Protein AF-A0A914U4H1-F1 (afdb_monomer)

pLDDT: mean 73.69, std 19.44, range [40.31, 96.44]

Radius of gyration: 46.78 Å; Cα contacts (8 Å, |Δi|>4): 38; chains: 1; bounding box: 87×44×135 Å

Mean predicted aligned error: 20.27 Å

Solvent-accessible surface area (backbone atoms only — not comparable to full-atom values): 11837 Å² total; per-residue (Å²): 109,70,63,59,52,50,50,48,54,52,48,51,52,51,50,49,58,60,69,68,47,86,78,81,48,78,64,51,58,55,49,46,53,52,47,51,51,52,46,54,54,50,51,53,52,47,52,53,53,50,51,53,49,53,50,51,51,53,52,51,52,52,51,52,55,50,52,52,51,50,51,54,50,51,52,51,50,50,53,51,51,54,51,51,52,52,52,51,52,51,50,53,52,52,51,52,53,51,50,51,54,54,60,75,62,42,92,80,60,88,67,57,68,67,59,53,52,53,49,51,50,52,50,44,71,58,62,61,86,77,81,75,99,71,83,94,81,83,84,59,94,61,83,50,75,66,53,53,57,68,34,66,67,53,59,43,60,75,69,44,82,77,78,71,80,65,75,62,95,80,72,73,83,66,96,83,65,83,76,63,75,75,52,60,57,52,51,66,56,52,76,74,72,66,133

Secondary structure (DSSP, 8-state):
-HHHHHHHHHHHHHHHHHHH-SS--HHHHHHHHHHHHHHHHHHHHHHHHHHHHHHHHHHHHHHHHHHHHHHHHHHHHHHHHHHHHHHHHHHHHHHHHHHHHHHHT-TTS---HHHHHHHHHHHHHHH------S-SSS--SS--HHHHHHSHHHHHHTTS--------TT-PPPTTSPPPHHHHHHHHHHTTS--

Sequence (195 aa):
MQEVVRDLDAITKEMIAVAVRTDKTENDSKMLNTLARLFAKKEVEFKKLYEQYRHRLRTKIYITELEETLKNRNQHLEVYSNAFQSMYNKLAELNRRVETVTEYSKPDAPLASEDIVKSSYLYSKAHSVAAPEIKAKNYRPYPTTEELQKCWLKQNTNRIPIKSQIPDPDYIPSKNQPLPENIELLEKYRMKFAP

Nearest PDB structures (foldseek):
  6ixg-assembly2_B  TM=4.134E-01  e=8.187E+00  Homo sapiens

Foldseek 3Di:
DVVLVVVLVVLVVVLVVLVPDPDDDPVSVVVNVVSVVVNVVSVVVVVVVVVVVVVVVVVVVVVVVVVVVVVVVVVVVVVVVVVVVVVVVVVVVVVVVVVVVVVVVPPPDDDDVVVVVVVVVVVCVQDVPDDDDDDPDRNDNDDDPVVVCVDPVVVVCVVDVPPPPPPDPPDDDDPPDDDPPVVVVVVVVVVVDDD

Structure (mmCIF, N/CA/C/O backbone):
data_AF-A0A914U4H1-F1
#
_entry.id   AF-A0A914U4H1-F1
#
loop_
_atom_site.group_PDB
_atom_site.id
_atom_site.type_symbol
_atom_site.label_atom_id
_atom_site.label_alt_id
_atom_site.label_comp_id
_atom_site.label_asym_id
_atom_site.label_entity_id
_atom_site.label_seq_id
_atom_site.pdbx_PDB_ins_code
_atom_site.Cartn_x
_atom_site.Cartn_y
_atom_site.Cartn_z
_atom_site.occupancy
_atom_site.B_iso_or_equiv
_atom_site.auth_seq_id
_atom_site.auth_comp_id
_atom_site.auth_asym_id
_atom_site.auth_atom_id
_atom_site.pdbx_PDB_model_num
ATOM 1 N N . MET A 1 1 ? -12.342 -5.241 23.217 1.00 80.75 1 MET A N 1
ATOM 2 C CA . MET A 1 1 ? -13.556 -4.444 22.909 1.00 80.75 1 MET A CA 1
ATOM 3 C C . MET A 1 1 ? -14.826 -5.259 23.125 1.00 80.75 1 MET A C 1
ATOM 5 O O . MET A 1 1 ? -15.671 -4.791 23.868 1.00 80.75 1 MET A O 1
ATOM 9 N N . GLN A 1 2 ? -14.948 -6.470 22.560 1.00 85.62 2 GLN A N 1
ATOM 10 C CA . GLN A 1 2 ? -16.112 -7.342 22.804 1.00 85.62 2 GLN A CA 1
ATOM 11 C C . GLN A 1 2 ? -16.341 -7.657 24.290 1.00 85.62 2 GLN A C 1
ATOM 13 O O . GLN A 1 2 ? -17.479 -7.624 24.735 1.00 85.62 2 GLN A O 1
ATOM 18 N N . GLU A 1 3 ? -15.279 -7.898 25.061 1.00 87.81 3 GLU A N 1
ATOM 19 C CA . GLU A 1 3 ? -15.380 -8.144 26.508 1.00 87.81 3 GLU A CA 1
ATOM 20 C C . GLU A 1 3 ? -15.967 -6.946 27.261 1.00 87.81 3 GLU A C 1
ATOM 22 O O . GLU A 1 3 ? -16.965 -7.098 27.945 1.00 87.81 3 GLU A O 1
ATOM 27 N N . VAL A 1 4 ? -15.450 -5.731 27.042 1.00 90.19 4 VAL A N 1
ATOM 28 C CA . VAL A 1 4 ? -15.969 -4.514 27.700 1.00 90.19 4 VAL A CA 1
ATOM 29 C C . VAL A 1 4 ? -17.434 -4.242 27.341 1.00 90.19 4 VAL A C 1
ATOM 31 O O . VAL A 1 4 ? -18.199 -3.790 28.184 1.00 90.19 4 VAL A O 1
ATOM 34 N N . VAL A 1 5 ? -17.851 -4.539 26.106 1.00 91.69 5 VAL A N 1
ATOM 35 C CA . VAL A 1 5 ? -19.260 -4.415 25.695 1.00 91.69 5 VAL A CA 1
ATOM 36 C C . VAL A 1 5 ? -20.138 -5.452 26.398 1.00 91.69 5 VAL A C 1
ATOM 38 O O . VAL A 1 5 ? -21.232 -5.111 26.837 1.00 91.69 5 VAL A O 1
ATOM 41 N N . ARG A 1 6 ? -19.663 -6.696 26.546 1.00 93.19 6 ARG A N 1
ATOM 42 C CA . ARG A 1 6 ? -20.369 -7.737 27.312 1.00 93.19 6 ARG A CA 1
ATOM 43 C C . ARG A 1 6 ? -20.453 -7.386 28.796 1.00 93.19 6 ARG A C 1
ATOM 45 O O . ARG A 1 6 ? -21.508 -7.577 29.384 1.00 93.19 6 ARG A O 1
ATOM 52 N N . ASP A 1 7 ? -19.386 -6.834 29.371 1.00 92.69 7 ASP A N 1
ATOM 53 C CA . ASP A 1 7 ? -19.363 -6.362 30.759 1.00 92.69 7 ASP A CA 1
ATOM 54 C C . ASP A 1 7 ? -20.383 -5.236 30.969 1.00 92.69 7 ASP A C 1
ATOM 56 O O . ASP A 1 7 ? -21.140 -5.260 31.935 1.00 92.69 7 ASP A O 1
ATOM 60 N N . LEU A 1 8 ? -20.434 -4.259 30.055 1.00 93.12 8 LEU A N 1
ATOM 61 C CA . LEU A 1 8 ? -21.410 -3.168 30.111 1.00 93.12 8 LEU A CA 1
ATOM 62 C C . LEU A 1 8 ? -22.849 -3.688 29.998 1.00 93.12 8 LEU A C 1
ATOM 64 O O . LEU A 1 8 ? -23.699 -3.243 30.761 1.00 93.12 8 LEU A O 1
ATOM 68 N N . ASP A 1 9 ? -23.110 -4.640 29.100 1.00 94.31 9 ASP A N 1
ATOM 69 C CA . ASP A 1 9 ? -24.425 -5.278 28.933 1.00 94.31 9 ASP A CA 1
ATOM 70 C C . ASP A 1 9 ? -24.831 -6.127 30.154 1.00 94.31 9 ASP A C 1
ATOM 72 O O . ASP A 1 9 ? -25.989 -6.137 30.565 1.00 94.31 9 ASP A O 1
ATOM 76 N N . ALA A 1 10 ? -23.880 -6.816 30.788 1.00 94.50 10 ALA A N 1
ATOM 77 C CA . ALA A 1 10 ? -24.132 -7.542 32.029 1.00 94.50 10 ALA A CA 1
ATOM 78 C C . ALA A 1 10 ? -24.470 -6.580 33.182 1.00 94.50 10 ALA A C 1
ATOM 80 O O . ALA A 1 10 ? -25.464 -6.783 33.878 1.00 94.50 10 ALA A O 1
ATOM 81 N N . ILE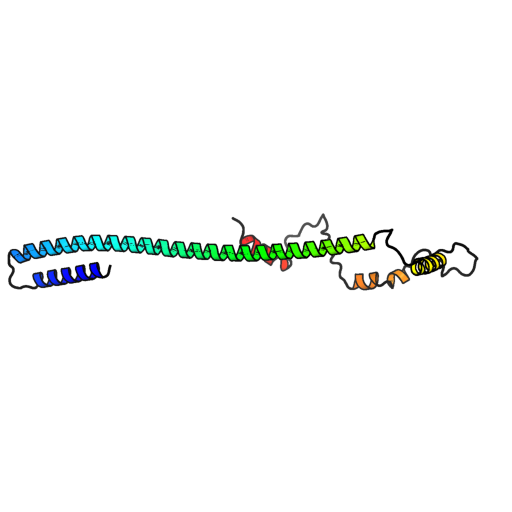 A 1 11 ? -23.701 -5.495 33.337 1.00 93.75 11 ILE A N 1
ATOM 82 C CA . ILE A 1 11 ? -23.933 -4.480 34.375 1.00 93.75 11 ILE A CA 1
ATOM 83 C C . ILE A 1 11 ? -25.292 -3.799 34.179 1.00 93.75 11 ILE A C 1
ATOM 85 O O . ILE A 1 11 ? -26.026 -3.622 35.149 1.00 93.75 11 ILE A O 1
ATOM 89 N N . THR A 1 12 ? -25.673 -3.438 32.950 1.00 93.31 12 THR A N 1
ATOM 90 C CA . THR A 1 12 ? -26.984 -2.816 32.692 1.00 93.31 12 THR A CA 1
ATOM 91 C C . THR A 1 12 ? -28.133 -3.772 32.982 1.00 93.31 12 THR A C 1
ATOM 93 O O . THR A 1 12 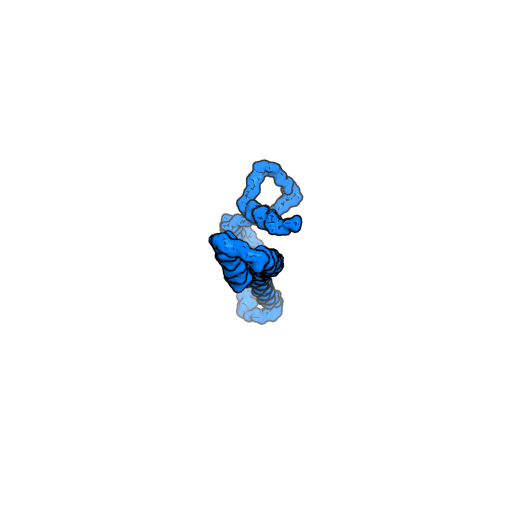? -29.119 -3.359 33.593 1.00 93.31 12 THR A O 1
ATOM 96 N N . LYS A 1 13 ? -28.006 -5.053 32.618 1.00 94.75 13 LYS A N 1
ATOM 97 C CA . LYS A 1 13 ? -28.992 -6.085 32.966 1.00 94.75 13 LYS A CA 1
ATOM 98 C C . LYS A 1 13 ? -29.143 -6.242 34.477 1.00 94.75 13 LYS A C 1
ATOM 100 O O . LYS A 1 13 ? -30.272 -6.305 34.957 1.00 94.75 13 LYS A O 1
ATOM 105 N N . GLU A 1 14 ? -28.046 -6.240 35.231 1.00 91.94 14 GLU A N 1
ATOM 106 C CA . GLU A 1 14 ? -28.094 -6.283 36.698 1.00 91.94 14 GLU A CA 1
ATOM 107 C C . GLU A 1 14 ? -28.704 -5.012 37.301 1.00 91.94 14 GLU A C 1
ATOM 109 O O . GLU A 1 14 ? -29.535 -5.106 38.203 1.00 91.94 14 GLU A O 1
ATOM 114 N N . MET A 1 15 ? -28.378 -3.826 36.775 1.00 91.12 15 MET A N 1
ATOM 115 C CA . MET A 1 15 ? -28.993 -2.565 37.212 1.00 91.12 15 MET A CA 1
ATOM 116 C C . MET A 1 15 ? -30.510 -2.567 36.994 1.00 91.12 15 MET A C 1
ATOM 118 O O . MET A 1 15 ? -31.257 -2.164 37.885 1.00 91.12 15 MET A O 1
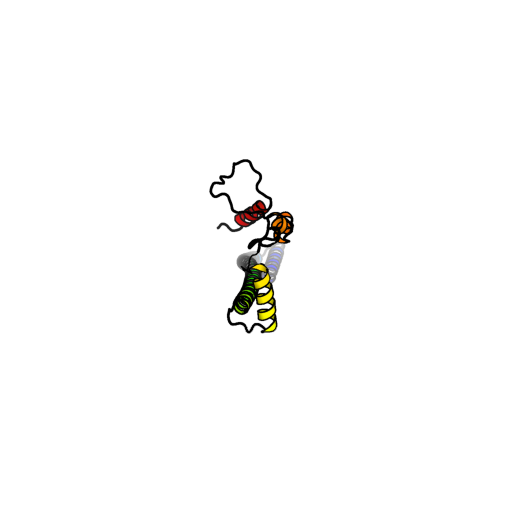ATOM 122 N N . ILE A 1 16 ? -30.973 -3.053 35.838 1.00 91.62 16 ILE A N 1
ATOM 123 C CA . ILE A 1 16 ? -32.403 -3.196 35.533 1.00 91.62 16 ILE A CA 1
ATOM 124 C C . ILE A 1 16 ? -33.043 -4.228 36.466 1.00 91.62 16 ILE A C 1
ATOM 126 O O . ILE A 1 16 ? -34.106 -3.968 37.025 1.00 91.62 16 ILE A O 1
ATOM 130 N N . ALA A 1 17 ? -32.391 -5.372 36.688 1.00 90.44 17 ALA A N 1
ATOM 131 C CA . ALA A 1 17 ? -32.897 -6.414 37.575 1.00 90.44 17 ALA A CA 1
ATOM 132 C C . ALA A 1 17 ? -33.058 -5.923 39.022 1.00 90.44 17 ALA A C 1
ATOM 134 O O . ALA A 1 17 ? -34.031 -6.287 39.675 1.00 90.44 17 ALA A O 1
ATOM 135 N N . VAL A 1 18 ? -32.145 -5.083 39.519 1.00 87.94 18 VAL A N 1
ATOM 136 C CA . VAL A 1 18 ? -32.257 -4.456 40.847 1.00 87.94 18 VAL A CA 1
ATOM 137 C C . VAL A 1 18 ? -33.357 -3.388 40.865 1.00 87.94 18 VAL A C 1
ATOM 139 O O . VAL A 1 18 ? -34.109 -3.312 41.831 1.00 87.94 18 VAL A O 1
ATOM 142 N N . ALA A 1 19 ? -33.508 -2.601 39.796 1.00 85.25 19 ALA A N 1
ATOM 143 C CA . ALA A 1 19 ? -34.523 -1.548 39.709 1.00 85.25 19 ALA A CA 1
ATOM 144 C C . ALA A 1 19 ? -35.969 -2.074 39.593 1.00 85.25 19 ALA A C 1
ATOM 146 O O . ALA A 1 19 ? -36.898 -1.403 40.040 1.00 85.25 19 ALA A O 1
ATOM 147 N N . VAL A 1 20 ? -36.162 -3.254 38.991 1.00 89.06 20 VAL A N 1
ATOM 148 C CA . VAL A 1 20 ? -37.480 -3.887 38.781 1.00 89.06 20 VAL A CA 1
ATOM 149 C C . VAL A 1 20 ? -37.974 -4.651 40.019 1.00 89.06 20 VAL A C 1
ATOM 151 O O . VAL A 1 20 ? -39.165 -4.949 40.117 1.00 89.06 20 VAL A O 1
ATOM 154 N N . ARG A 1 21 ? -37.104 -4.951 40.994 1.00 84.50 21 ARG A N 1
ATOM 155 C CA . ARG A 1 21 ? -37.514 -5.620 42.240 1.00 84.50 21 ARG A CA 1
ATOM 156 C C . ARG A 1 21 ? -38.521 -4.763 43.012 1.00 84.50 21 ARG A C 1
ATOM 158 O O . ARG A 1 21 ? -38.303 -3.577 43.252 1.00 84.50 21 ARG A O 1
ATOM 165 N N . THR A 1 22 ? -39.627 -5.388 43.408 1.00 68.62 22 THR A N 1
ATOM 166 C CA . THR A 1 22 ? -40.732 -4.754 44.143 1.00 68.62 22 THR A CA 1
ATOM 167 C C . THR A 1 22 ? -40.381 -4.468 45.603 1.00 68.62 22 THR A C 1
ATOM 169 O O . THR A 1 22 ? -40.836 -3.465 46.151 1.00 68.62 22 THR A O 1
ATOM 172 N N . ASP A 1 23 ? -39.517 -5.291 46.201 1.00 71.94 23 ASP A N 1
ATOM 173 C CA . ASP A 1 23 ? -39.047 -5.129 47.576 1.00 71.94 23 ASP A CA 1
ATOM 174 C C . ASP A 1 23 ? -37.770 -4.290 47.590 1.00 71.94 23 ASP A C 1
ATOM 176 O O . ASP A 1 23 ? -36.676 -4.786 47.331 1.00 71.94 23 ASP A O 1
ATOM 180 N N . LYS A 1 24 ? -37.909 -2.991 47.865 1.00 76.31 24 LYS A N 1
ATOM 181 C CA . LYS A 1 24 ? -36.768 -2.074 47.951 1.00 76.31 24 LYS A CA 1
ATOM 182 C C . LYS A 1 24 ? -36.087 -2.221 49.304 1.00 76.31 24 LYS A C 1
ATOM 184 O O . LYS A 1 24 ? -36.583 -1.708 50.306 1.00 76.31 24 LYS A O 1
ATOM 189 N N . THR A 1 25 ? -34.931 -2.869 49.331 1.00 81.94 25 THR A N 1
ATOM 190 C CA . THR A 1 25 ? -34.081 -2.908 50.524 1.00 81.94 25 THR A CA 1
ATOM 191 C C . THR A 1 25 ? -33.044 -1.783 50.495 1.00 81.94 25 THR A C 1
ATOM 193 O O . THR A 1 25 ? -32.640 -1.300 49.436 1.00 81.94 25 THR A O 1
ATOM 196 N N . GLU A 1 26 ? -32.549 -1.360 51.662 1.00 77.75 26 GLU A N 1
ATOM 197 C CA . GLU A 1 26 ? -31.442 -0.390 51.745 1.00 77.75 26 GLU A CA 1
ATOM 198 C C . GLU A 1 26 ? -30.171 -0.905 51.028 1.00 77.75 26 GLU A C 1
ATOM 200 O O . GLU A 1 26 ? -29.378 -0.126 50.489 1.00 77.75 26 GLU A O 1
ATOM 205 N N . ASN A 1 27 ? -30.009 -2.231 50.956 1.00 82.38 27 ASN A N 1
ATOM 206 C CA . ASN A 1 27 ? -28.929 -2.892 50.226 1.00 82.38 27 ASN A CA 1
ATOM 207 C C . ASN A 1 27 ? -29.046 -2.722 48.706 1.00 82.38 27 ASN A C 1
ATOM 209 O O . ASN A 1 27 ? -28.015 -2.575 48.051 1.00 82.38 27 ASN A O 1
ATOM 213 N N . ASP A 1 28 ? -30.256 -2.655 48.143 1.00 83.19 28 ASP A N 1
ATOM 214 C CA . ASP A 1 28 ? -30.453 -2.445 46.702 1.00 83.19 28 ASP A CA 1
ATOM 215 C C . ASP A 1 28 ? -29.987 -1.051 46.267 1.00 83.19 28 ASP A C 1
ATOM 217 O O . ASP A 1 28 ? -29.379 -0.902 45.211 1.00 83.19 28 ASP A O 1
ATOM 221 N N . SER A 1 29 ? -30.171 -0.031 47.113 1.00 83.56 29 SER A N 1
ATOM 222 C CA . SER A 1 29 ? -29.645 1.321 46.862 1.00 83.56 29 SER A CA 1
ATOM 223 C C . SER A 1 29 ? -28.110 1.352 46.851 1.00 83.56 29 SER A C 1
ATOM 225 O O . SER A 1 29 ? -27.488 1.989 45.994 1.00 83.56 29 SER A O 1
ATOM 227 N N . LYS A 1 30 ? -27.465 0.621 47.770 1.00 87.50 30 LYS A N 1
ATOM 228 C CA . LYS A 1 30 ? -25.998 0.486 47.805 1.00 87.50 30 LYS A CA 1
ATOM 229 C C . LYS A 1 30 ? -25.485 -0.299 46.593 1.00 87.50 30 LYS A C 1
ATOM 231 O O . LYS A 1 30 ? -24.506 0.127 45.984 1.00 87.50 30 LYS A O 1
ATOM 236 N N . MET A 1 31 ? -26.180 -1.371 46.208 1.00 88.62 31 MET A N 1
ATOM 237 C CA . MET A 1 31 ? -25.873 -2.191 45.031 1.00 88.62 31 MET A CA 1
ATOM 238 C C . MET A 1 31 ? -26.040 -1.410 43.718 1.00 88.62 31 MET A C 1
ATOM 240 O O . MET A 1 31 ? -25.203 -1.490 42.825 1.00 88.62 31 MET A O 1
ATOM 244 N N . LEU A 1 32 ? -27.083 -0.588 43.598 1.00 89.00 32 LEU A N 1
ATOM 245 C CA . LEU A 1 32 ? -27.285 0.257 42.421 1.00 89.00 32 LEU A CA 1
ATOM 246 C C . LEU A 1 32 ? -26.165 1.300 42.289 1.00 89.00 32 LEU A C 1
ATOM 248 O O . LEU A 1 32 ? -25.661 1.539 41.194 1.00 89.00 32 LEU A O 1
ATOM 252 N N . ASN A 1 33 ? -25.726 1.883 43.409 1.00 90.56 33 ASN A N 1
ATOM 253 C CA . ASN A 1 33 ? -24.611 2.830 43.432 1.00 90.56 33 ASN A CA 1
ATOM 254 C C . ASN A 1 33 ? -23.265 2.175 43.080 1.00 90.56 33 ASN A C 1
ATOM 256 O O . ASN A 1 33 ? -22.442 2.793 42.398 1.00 90.56 33 ASN A O 1
ATOM 260 N N . THR A 1 34 ? -23.012 0.937 43.517 1.00 93.38 34 THR A N 1
ATOM 261 C CA . THR A 1 34 ? -21.800 0.201 43.121 1.00 93.38 34 THR A CA 1
ATOM 262 C C . THR A 1 34 ? -21.836 -0.179 41.644 1.00 93.38 34 THR A C 1
ATOM 264 O O . THR A 1 34 ? -20.845 0.053 40.950 1.00 93.38 34 THR A O 1
ATOM 267 N N . LEU A 1 35 ? -22.972 -0.666 41.135 1.00 92.62 35 LEU A N 1
ATOM 268 C CA . LEU A 1 35 ? -23.157 -0.967 39.712 1.00 92.62 35 LEU A CA 1
ATOM 269 C C . LEU A 1 35 ? -23.007 0.285 38.837 1.00 92.62 35 LEU A C 1
ATOM 271 O O . LEU A 1 35 ? -22.288 0.244 37.842 1.00 92.62 35 LEU A O 1
ATOM 275 N N . ALA A 1 36 ? -23.573 1.423 39.245 1.00 92.69 36 ALA A N 1
ATOM 276 C CA . ALA A 1 36 ? -23.416 2.694 38.535 1.00 92.69 36 ALA A CA 1
ATOM 277 C C . ALA A 1 36 ? -21.946 3.153 38.475 1.00 92.69 36 ALA A C 1
ATOM 279 O O . ALA A 1 36 ? -21.474 3.617 37.435 1.00 92.69 36 ALA A O 1
ATOM 280 N N . ARG A 1 37 ? -21.180 2.975 39.562 1.00 95.25 37 ARG A N 1
ATOM 281 C CA . ARG A 1 37 ? -19.732 3.256 39.573 1.00 95.25 37 ARG A CA 1
ATOM 282 C C . ARG A 1 37 ? -18.950 2.312 38.660 1.00 95.25 37 ARG A C 1
ATOM 284 O O . ARG A 1 37 ? -18.038 2.761 37.965 1.00 95.25 37 ARG A O 1
ATOM 291 N N . LEU A 1 38 ? -19.286 1.021 38.655 1.00 94.50 38 LEU A N 1
ATOM 292 C CA . LEU A 1 38 ? -18.659 0.036 37.769 1.00 94.50 38 LEU A CA 1
ATOM 293 C C . LEU A 1 38 ? -18.957 0.339 36.299 1.00 94.50 38 LEU A C 1
ATOM 295 O O . LEU A 1 38 ? -18.037 0.311 35.480 1.00 94.50 38 LEU A O 1
ATOM 299 N N . PHE A 1 39 ? -20.200 0.709 35.988 1.00 94.81 39 PHE A N 1
ATOM 300 C CA . PHE A 1 39 ? -20.616 1.134 34.657 1.00 94.81 39 PHE A CA 1
ATOM 301 C C . PHE A 1 39 ? -19.801 2.340 34.181 1.00 94.81 39 PHE A C 1
ATOM 303 O O . PHE A 1 39 ? -19.163 2.271 33.133 1.00 94.81 39 PHE A O 1
ATOM 310 N N . ALA A 1 40 ? -19.721 3.402 34.989 1.00 94.25 40 ALA A N 1
ATOM 311 C CA . ALA A 1 40 ? -18.948 4.598 34.650 1.00 94.25 40 ALA A CA 1
ATOM 312 C C . ALA A 1 40 ? -17.459 4.282 34.413 1.00 94.25 40 ALA A C 1
ATOM 314 O O . ALA A 1 40 ? -16.845 4.784 33.471 1.00 94.25 40 ALA A O 1
ATOM 315 N N . LYS A 1 41 ? -16.869 3.399 35.229 1.00 95.38 41 LYS A N 1
ATOM 316 C CA . LYS A 1 41 ? -15.476 2.962 35.052 1.00 95.38 41 LYS A CA 1
ATOM 317 C C . LYS A 1 41 ? -15.277 2.217 33.727 1.00 95.38 41 LYS A C 1
ATOM 319 O O . LYS A 1 41 ? -14.309 2.487 33.015 1.00 95.38 41 LYS A O 1
ATOM 324 N N . LYS A 1 42 ? -16.189 1.302 33.388 1.00 93.44 42 LYS A N 1
ATOM 325 C CA . LYS A 1 42 ? -16.146 0.523 32.142 1.00 93.44 42 LYS A CA 1
ATOM 326 C C . LYS A 1 42 ? -16.430 1.378 30.908 1.00 93.44 42 LYS A C 1
ATOM 328 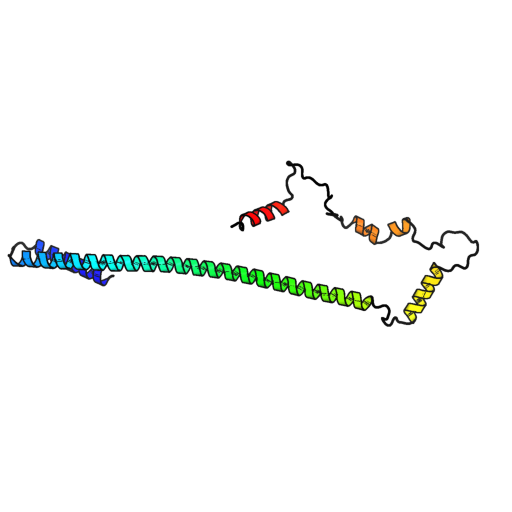O O . LYS A 1 42 ? -15.825 1.151 29.865 1.00 93.44 42 LYS A O 1
ATOM 333 N N . GLU A 1 43 ? -17.266 2.404 31.029 1.00 94.25 43 GLU A N 1
ATOM 334 C CA . GLU A 1 43 ? -17.513 3.374 29.960 1.00 94.25 43 GLU A CA 1
ATOM 335 C C . GLU A 1 43 ? -16.241 4.169 29.618 1.00 94.25 43 GLU A C 1
ATOM 337 O O . GLU A 1 43 ? -15.896 4.329 28.445 1.00 94.25 43 GLU A O 1
ATOM 342 N N . VAL A 1 44 ? -15.497 4.624 30.632 1.00 95.50 44 VAL A N 1
ATOM 343 C CA . VAL A 1 44 ? -14.209 5.311 30.436 1.00 95.50 44 VAL A CA 1
ATOM 344 C C . VAL A 1 44 ? -13.182 4.381 29.782 1.00 95.50 44 VAL A C 1
ATOM 346 O O . VAL A 1 44 ? -12.483 4.783 28.850 1.00 95.50 44 VAL A O 1
ATOM 349 N N . GLU A 1 45 ? -13.113 3.124 30.225 1.00 94.38 45 GLU A N 1
ATOM 350 C CA . GLU A 1 45 ? -12.245 2.106 29.623 1.00 94.38 45 GLU A CA 1
ATOM 351 C C . GLU A 1 45 ? -12.603 1.853 28.148 1.00 94.38 45 GLU A C 1
ATOM 353 O O . GLU A 1 45 ? -11.721 1.823 27.284 1.00 94.38 45 GLU A O 1
ATOM 358 N N . PHE A 1 46 ? -13.898 1.752 27.838 1.00 95.06 46 PHE A N 1
ATOM 359 C CA . PHE A 1 46 ? -14.391 1.592 26.474 1.00 95.06 46 PHE A CA 1
ATOM 360 C C . PHE A 1 46 ? -14.011 2.779 25.583 1.00 95.06 46 PHE A C 1
ATOM 362 O O . PHE A 1 46 ? -13.484 2.570 24.488 1.00 95.06 46 PHE A O 1
ATOM 369 N N . LYS A 1 47 ? -14.214 4.017 26.055 1.00 94.62 47 LYS A N 1
ATOM 370 C CA . LYS A 1 47 ? -13.831 5.237 25.321 1.00 94.62 47 LYS A CA 1
ATOM 371 C C . LYS A 1 47 ? -12.339 5.245 24.996 1.00 94.62 47 LYS A C 1
ATOM 373 O O . LYS A 1 47 ? -11.970 5.450 23.842 1.00 94.62 47 LYS A O 1
ATOM 378 N N . LYS A 1 48 ? -11.488 4.916 25.972 1.00 94.75 48 LYS A N 1
ATOM 379 C CA . LYS A 1 48 ? -10.035 4.831 25.773 1.00 94.75 48 LYS A CA 1
ATOM 380 C C . LYS A 1 48 ? -9.657 3.785 24.718 1.00 94.75 48 LYS A C 1
ATOM 382 O O . LYS A 1 48 ? -8.838 4.058 23.841 1.00 94.75 48 LYS A O 1
ATOM 387 N N . LEU A 1 49 ? -10.258 2.595 24.769 1.00 94.56 49 LEU A N 1
ATOM 388 C CA . LEU A 1 49 ? -10.023 1.546 23.768 1.00 94.56 49 LEU A CA 1
ATOM 389 C C . LEU A 1 49 ? -10.509 1.957 22.374 1.00 94.56 49 LEU A C 1
ATOM 391 O O . LEU A 1 49 ? -9.852 1.657 21.376 1.00 94.56 49 LEU A O 1
ATOM 395 N N . TYR A 1 50 ? -11.641 2.655 22.296 1.00 93.81 50 TYR A N 1
ATOM 396 C CA . TYR A 1 50 ? -12.186 3.162 21.043 1.00 93.81 50 TYR A CA 1
ATOM 397 C C . TYR A 1 50 ? -11.271 4.215 20.404 1.00 93.81 50 TYR A C 1
ATOM 399 O O . TYR A 1 50 ? -10.986 4.145 19.208 1.00 93.81 50 TYR A O 1
ATOM 407 N N . GLU A 1 51 ? -10.736 5.148 21.192 1.00 94.50 51 GLU A N 1
ATOM 408 C CA . GLU A 1 51 ? -9.769 6.143 20.714 1.00 94.50 51 GLU A CA 1
ATOM 409 C C . GLU A 1 51 ? -8.477 5.496 20.206 1.00 94.50 51 GLU A C 1
ATOM 411 O O . GLU A 1 51 ? -7.999 5.836 19.121 1.00 94.50 51 GLU A O 1
ATOM 416 N N . GLN A 1 52 ? -7.949 4.509 20.935 1.00 94.69 52 GLN A N 1
ATOM 417 C CA . GLN A 1 52 ? -6.778 3.745 20.500 1.00 94.69 52 GLN A CA 1
ATOM 418 C C . GLN A 1 52 ? -7.035 3.002 19.187 1.00 94.69 52 GLN A C 1
ATOM 420 O O . GLN A 1 52 ? -6.191 3.013 18.289 1.00 94.69 52 GLN A O 1
ATOM 425 N N . TYR A 1 53 ? -8.204 2.373 19.050 1.00 94.62 53 TYR A N 1
ATOM 426 C CA . TYR A 1 53 ? -8.596 1.706 17.813 1.00 94.62 53 TYR A CA 1
ATOM 427 C C . TYR A 1 53 ? -8.688 2.697 16.647 1.00 94.62 53 TYR A C 1
ATOM 429 O O . TYR A 1 53 ? -8.124 2.451 15.580 1.00 94.62 53 TYR A O 1
ATOM 437 N N . ARG A 1 54 ? -9.318 3.857 16.864 1.00 94.31 54 ARG A N 1
ATOM 438 C CA . ARG A 1 54 ? -9.428 4.918 15.857 1.00 94.31 54 ARG A CA 1
ATOM 439 C C . ARG A 1 54 ? -8.058 5.435 15.424 1.00 94.31 54 ARG A C 1
ATOM 441 O O . ARG A 1 54 ? -7.839 5.644 14.232 1.00 94.31 54 ARG A O 1
ATOM 448 N N . HIS A 1 55 ? -7.134 5.615 16.367 1.00 94.25 55 HIS A N 1
ATOM 449 C CA . HIS A 1 55 ? -5.762 5.998 16.052 1.00 94.25 55 HIS A CA 1
ATOM 450 C C . HIS A 1 55 ? -5.075 4.932 15.193 1.00 94.25 55 HIS A C 1
ATOM 452 O O . HIS A 1 55 ? -4.508 5.260 14.155 1.00 94.25 55 HIS A O 1
ATOM 458 N N . ARG A 1 56 ? -5.158 3.652 15.577 1.00 94.56 56 ARG A N 1
ATOM 459 C CA . ARG A 1 56 ? -4.571 2.552 14.794 1.00 94.56 56 ARG A CA 1
ATOM 460 C C . ARG A 1 56 ? -5.150 2.471 13.385 1.00 94.56 56 ARG A C 1
ATOM 462 O O . ARG A 1 56 ? -4.401 2.233 12.445 1.00 94.56 56 ARG A O 1
ATOM 469 N N . LEU A 1 57 ? -6.454 2.698 13.228 1.00 95.38 57 LEU A N 1
ATOM 470 C CA . LEU A 1 57 ? -7.102 2.706 11.918 1.00 95.38 57 LEU A CA 1
ATOM 471 C C . LEU A 1 57 ? -6.547 3.823 11.025 1.00 95.38 57 LEU A C 1
ATOM 473 O O . LEU A 1 57 ? -6.200 3.560 9.879 1.00 95.38 57 LEU A O 1
ATOM 477 N N . ARG A 1 58 ? -6.394 5.042 11.561 1.00 93.88 58 ARG A N 1
ATOM 478 C CA . ARG A 1 58 ? -5.772 6.164 10.834 1.00 93.88 58 ARG A CA 1
ATOM 479 C C . ARG A 1 58 ? -4.337 5.851 10.425 1.00 93.88 58 ARG A C 1
ATOM 481 O O . ARG A 1 58 ? -3.975 6.072 9.278 1.00 93.88 58 ARG A O 1
ATOM 488 N N . THR A 1 59 ? -3.542 5.296 11.340 1.00 94.56 59 THR A N 1
ATOM 489 C CA . THR A 1 59 ? -2.165 4.887 11.039 1.00 94.56 59 THR A CA 1
ATOM 490 C C . THR A 1 59 ? -2.127 3.825 9.944 1.00 94.56 59 THR A C 1
ATOM 492 O O . THR A 1 59 ? -1.297 3.913 9.051 1.00 94.56 59 THR A O 1
ATOM 495 N N . LYS A 1 60 ? -3.043 2.849 9.972 1.00 95.81 60 LYS A N 1
ATOM 496 C CA . LYS A 1 60 ? -3.125 1.812 8.940 1.00 95.81 60 LYS A CA 1
ATOM 497 C C . LYS A 1 60 ? -3.445 2.402 7.565 1.00 95.81 60 LYS A C 1
ATOM 499 O O . LYS A 1 60 ? -2.770 2.047 6.611 1.00 95.81 60 LYS A O 1
ATOM 504 N N . ILE A 1 61 ? -4.419 3.311 7.483 1.00 95.88 61 ILE A N 1
ATOM 505 C CA . ILE A 1 61 ? -4.768 4.006 6.232 1.00 95.88 61 ILE A CA 1
ATOM 506 C C . ILE A 1 61 ? -3.550 4.761 5.691 1.00 95.88 61 ILE A C 1
ATOM 508 O O . ILE A 1 61 ? -3.177 4.572 4.539 1.00 95.88 61 ILE A O 1
ATOM 512 N N . TYR A 1 62 ? -2.876 5.529 6.548 1.00 95.69 62 TYR A N 1
ATOM 513 C CA . TYR A 1 62 ? -1.688 6.288 6.161 1.00 95.69 62 TYR A CA 1
ATOM 514 C C . TYR A 1 62 ? -0.534 5.393 5.681 1.00 95.69 62 TYR A C 1
ATOM 516 O O . TYR A 1 62 ? 0.138 5.709 4.705 1.00 95.69 62 TYR A O 1
ATOM 524 N N . ILE A 1 63 ? -0.312 4.24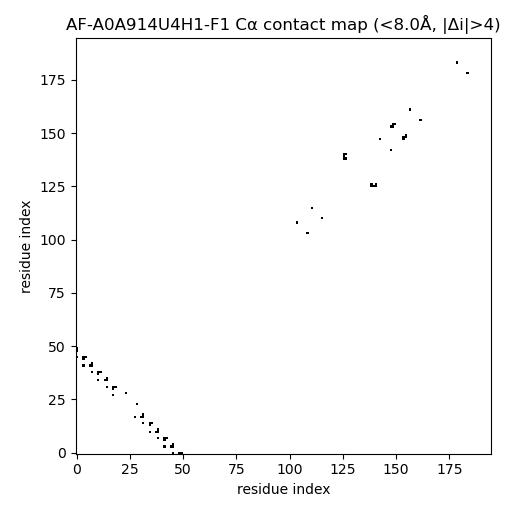5 6.332 1.00 95.38 63 ILE A N 1
ATOM 525 C CA . ILE A 1 63 ? 0.680 3.260 5.876 1.00 95.38 63 ILE A CA 1
ATOM 526 C C . ILE A 1 63 ? 0.320 2.747 4.480 1.00 95.38 63 ILE A C 1
ATOM 528 O O . ILE A 1 63 ? 1.190 2.697 3.618 1.00 95.38 63 ILE A O 1
ATOM 532 N N . THR A 1 64 ? -0.949 2.421 4.230 1.00 95.94 64 THR A N 1
ATOM 533 C CA . THR A 1 64 ? -1.396 1.950 2.913 1.00 95.94 64 THR A CA 1
ATOM 534 C C . THR A 1 64 ? -1.201 3.012 1.823 1.00 95.94 64 THR A C 1
ATOM 536 O O . THR A 1 64 ? -0.728 2.688 0.737 1.00 95.94 64 THR A O 1
ATOM 539 N N . GLU A 1 65 ? -1.475 4.285 2.115 1.00 96.00 65 GLU A N 1
ATOM 540 C CA . GLU A 1 65 ? -1.209 5.400 1.188 1.00 96.00 65 GLU A CA 1
ATOM 541 C C . GLU A 1 65 ? 0.294 5.550 0.879 1.00 96.00 65 GLU A C 1
ATOM 543 O O . GLU A 1 65 ? 0.694 5.787 -0.268 1.00 96.00 65 GLU A O 1
ATOM 548 N N . LEU A 1 66 ? 1.153 5.375 1.890 1.00 96.25 66 LEU A N 1
ATOM 549 C CA . LEU A 1 66 ? 2.606 5.3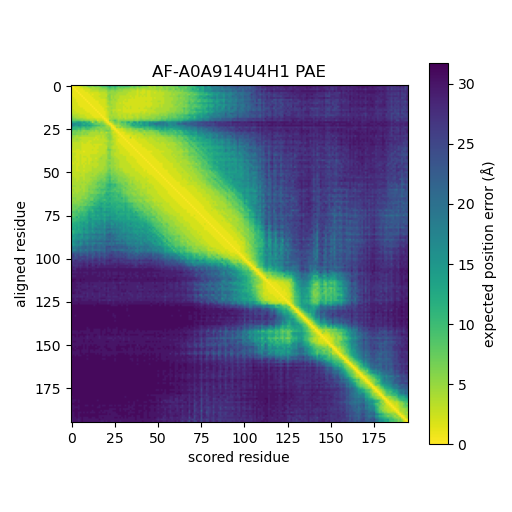90 1.710 1.00 96.25 66 LEU A CA 1
ATOM 550 C C . LEU A 1 66 ? 3.100 4.201 0.877 1.00 96.25 66 LEU A C 1
ATOM 552 O O . LEU A 1 66 ? 3.955 4.383 0.009 1.00 96.25 66 LEU A O 1
ATOM 556 N N . GLU A 1 67 ? 2.564 3.003 1.106 1.00 96.44 67 GLU A N 1
ATOM 557 C CA . GLU A 1 67 ? 2.881 1.802 0.325 1.00 96.44 67 GLU A CA 1
ATOM 558 C C . GLU A 1 67 ? 2.499 1.976 -1.150 1.00 96.44 67 GLU A C 1
ATOM 560 O O . GLU A 1 67 ? 3.290 1.653 -2.039 1.00 96.44 67 GLU A O 1
ATOM 565 N N . GLU A 1 68 ? 1.328 2.550 -1.427 1.00 95.69 68 GLU A N 1
ATOM 566 C CA . GLU A 1 68 ? 0.891 2.856 -2.790 1.00 95.69 68 GLU A CA 1
ATOM 567 C C . GLU A 1 68 ? 1.799 3.900 -3.454 1.00 95.69 68 GLU A C 1
ATOM 569 O O . GLU A 1 68 ? 2.237 3.728 -4.595 1.00 95.69 68 GLU A O 1
ATOM 574 N N . THR A 1 69 ? 2.176 4.944 -2.714 1.00 95.50 69 THR A N 1
ATOM 575 C CA . THR A 1 69 ? 3.112 5.966 -3.199 1.00 95.50 69 THR A CA 1
ATOM 576 C C . THR A 1 69 ? 4.480 5.365 -3.534 1.00 95.50 69 THR A C 1
ATOM 578 O O . THR A 1 69 ? 5.066 5.689 -4.571 1.00 95.50 69 THR A O 1
ATOM 581 N N . LEU A 1 70 ? 4.999 4.471 -2.687 1.00 95.88 70 LEU A N 1
ATOM 582 C CA . LEU A 1 70 ? 6.257 3.763 -2.938 1.00 95.88 70 LEU A CA 1
ATOM 583 C C . LEU A 1 70 ? 6.158 2.853 -4.162 1.00 95.88 70 LEU A C 1
ATOM 585 O O . LEU A 1 70 ? 7.065 2.850 -4.994 1.00 95.88 70 LEU A O 1
ATOM 589 N N . LYS A 1 71 ? 5.047 2.129 -4.312 1.00 96.00 71 LYS A N 1
ATOM 590 C CA . LYS A 1 71 ? 4.801 1.277 -5.477 1.00 96.00 71 LYS A CA 1
ATOM 591 C C . LYS A 1 71 ? 4.808 2.088 -6.773 1.00 96.00 71 LYS A C 1
ATOM 593 O O . LYS A 1 71 ? 5.506 1.712 -7.713 1.00 96.00 71 LYS A O 1
ATOM 598 N N . ASN A 1 72 ? 4.111 3.222 -6.801 1.00 94.56 72 ASN A N 1
ATOM 599 C CA . ASN A 1 72 ? 4.077 4.108 -7.965 1.00 94.56 72 ASN A CA 1
ATOM 600 C C . ASN A 1 72 ? 5.472 4.662 -8.290 1.00 94.56 72 ASN A C 1
ATOM 602 O O . ASN A 1 72 ? 5.894 4.667 -9.446 1.00 94.56 72 ASN A O 1
ATOM 606 N N . ARG A 1 73 ? 6.240 5.074 -7.272 1.00 93.94 73 ARG A N 1
ATOM 607 C CA . ARG A 1 73 ? 7.625 5.537 -7.464 1.00 93.94 73 ARG A CA 1
ATOM 608 C C . ARG A 1 73 ? 8.535 4.448 -8.025 1.00 93.94 73 ARG A C 1
ATOM 610 O O . ARG A 1 73 ? 9.304 4.733 -8.938 1.00 93.94 73 ARG A O 1
ATOM 617 N N . ASN A 1 74 ? 8.425 3.218 -7.533 1.00 95.31 74 ASN A N 1
ATOM 618 C CA . ASN A 1 74 ? 9.213 2.098 -8.046 1.00 95.31 74 ASN A CA 1
ATOM 619 C C . ASN A 1 74 ? 8.883 1.789 -9.509 1.00 95.31 74 ASN A C 1
ATOM 621 O O . ASN A 1 74 ? 9.797 1.578 -10.299 1.00 95.31 74 ASN A O 1
ATOM 625 N N . GLN A 1 75 ? 7.606 1.849 -9.897 1.00 94.81 75 GLN A N 1
ATOM 626 C CA . GLN A 1 75 ? 7.210 1.700 -11.300 1.00 94.81 75 GLN A CA 1
ATOM 627 C C . GLN A 1 75 ? 7.819 2.796 -12.183 1.00 94.81 75 GLN A C 1
ATOM 629 O O . GLN A 1 75 ? 8.345 2.509 -13.256 1.00 94.81 75 GLN A O 1
ATOM 634 N N . HIS A 1 76 ? 7.811 4.053 -11.728 1.00 93.94 76 HIS A N 1
ATOM 635 C CA . HIS A 1 76 ? 8.471 5.135 -12.460 1.00 93.94 76 HIS A CA 1
ATOM 636 C C . HIS A 1 76 ? 9.984 4.919 -12.579 1.00 93.94 76 HIS A C 1
ATOM 638 O O . HIS A 1 76 ? 10.538 5.124 -13.657 1.00 93.94 76 HIS A O 1
ATOM 644 N N . LEU A 1 77 ? 10.652 4.478 -11.509 1.00 93.81 77 LEU A N 1
ATOM 645 C CA . LEU A 1 77 ? 12.081 4.158 -11.543 1.00 93.81 77 LEU A CA 1
ATOM 646 C C . LEU A 1 77 ? 12.398 3.041 -12.537 1.00 93.81 77 LEU A C 1
ATOM 648 O O . LEU A 1 77 ? 13.379 3.148 -13.268 1.00 93.81 77 LEU A O 1
ATOM 652 N N . GLU A 1 78 ? 11.562 2.010 -12.608 1.00 95.19 78 GLU A N 1
ATOM 653 C CA . GLU A 1 78 ? 11.717 0.926 -13.576 1.00 95.19 78 GLU A CA 1
ATOM 654 C C . GLU A 1 78 ? 11.570 1.433 -15.018 1.00 95.19 78 GLU A C 1
ATOM 656 O O . GLU A 1 78 ? 12.406 1.137 -15.873 1.00 95.19 78 GLU A O 1
ATOM 661 N N . VAL A 1 79 ? 10.573 2.283 -15.286 1.00 94.88 79 VAL A N 1
ATOM 662 C CA . VAL A 1 79 ? 10.402 2.928 -16.599 1.00 94.88 79 VAL A CA 1
ATOM 663 C C . VAL A 1 79 ? 11.629 3.766 -16.968 1.00 94.88 79 VAL A C 1
ATOM 665 O O . VAL A 1 79 ? 12.127 3.657 -18.090 1.00 94.88 79 VAL A O 1
ATOM 668 N N . TYR A 1 80 ? 12.152 4.569 -16.036 1.00 93.50 80 TYR A N 1
ATOM 669 C CA . TYR A 1 80 ? 13.359 5.359 -16.281 1.00 93.50 80 TYR A CA 1
ATOM 670 C C . TYR A 1 80 ? 14.584 4.478 -16.511 1.00 93.50 80 TYR A C 1
ATOM 672 O O . TYR A 1 80 ? 15.332 4.722 -17.453 1.00 93.50 80 TYR A O 1
ATOM 680 N N . SER A 1 81 ? 14.773 3.435 -15.704 1.00 94.00 81 SER A N 1
ATOM 681 C CA . SER A 1 81 ? 15.876 2.484 -15.859 1.00 94.00 81 SER A CA 1
ATOM 682 C C . SER A 1 81 ? 15.852 1.826 -17.242 1.00 94.00 81 SER A C 1
ATOM 684 O O . SER A 1 81 ? 16.859 1.842 -17.952 1.00 94.00 81 SER A O 1
ATOM 686 N N . ASN A 1 82 ? 14.680 1.370 -17.688 1.00 92.69 82 ASN A N 1
ATOM 687 C CA . ASN A 1 82 ? 14.495 0.798 -19.020 1.00 92.69 82 ASN A CA 1
ATOM 688 C C . ASN A 1 82 ? 14.772 1.818 -20.137 1.00 92.69 82 ASN A C 1
ATOM 690 O O . ASN A 1 82 ? 15.403 1.486 -21.145 1.00 92.69 82 ASN A O 1
ATOM 694 N N . ALA A 1 83 ? 14.348 3.073 -19.961 1.00 92.94 83 ALA A N 1
ATOM 695 C CA . ALA A 1 83 ? 14.636 4.146 -20.910 1.00 92.94 83 ALA A CA 1
ATOM 696 C C . ALA A 1 83 ? 16.144 4.442 -21.002 1.00 92.94 83 ALA A C 1
ATOM 698 O O . ALA A 1 83 ? 16.676 4.561 -22.108 1.00 92.94 83 ALA A O 1
ATOM 699 N N . PHE A 1 84 ? 16.847 4.498 -19.866 1.00 94.00 84 PHE A N 1
ATOM 700 C CA . PHE A 1 84 ? 18.300 4.669 -19.827 1.00 94.00 84 PHE A CA 1
ATOM 701 C C . PHE A 1 84 ? 19.030 3.507 -20.492 1.00 94.00 84 PHE A C 1
ATOM 703 O O . PHE A 1 84 ? 19.914 3.744 -21.313 1.00 94.00 84 PHE A O 1
ATOM 710 N N . GLN A 1 85 ? 18.623 2.267 -20.220 1.00 93.44 85 GLN A N 1
ATOM 711 C CA . GLN A 1 85 ? 19.222 1.097 -20.857 1.00 93.44 85 GLN A CA 1
ATOM 712 C C . GLN A 1 85 ? 19.022 1.117 -22.380 1.00 93.44 85 GLN A C 1
ATOM 714 O O . GLN A 1 85 ? 19.945 0.825 -23.139 1.00 93.44 85 GLN A O 1
ATOM 719 N N . SER A 1 86 ? 17.834 1.514 -22.845 1.00 93.25 86 SER A N 1
ATOM 720 C CA . SER A 1 86 ? 17.548 1.677 -24.274 1.00 93.25 86 SER A CA 1
ATOM 721 C C . SER A 1 86 ? 18.429 2.751 -24.918 1.00 93.25 86 SER A C 1
ATOM 723 O O . SER A 1 86 ? 19.002 2.525 -25.986 1.00 93.25 86 SER A O 1
ATOM 725 N N . MET A 1 87 ? 18.597 3.903 -24.258 1.00 92.94 87 MET A N 1
ATOM 726 C CA . MET A 1 87 ? 19.495 4.964 -24.724 1.00 92.94 87 MET A CA 1
ATOM 727 C C . MET A 1 87 ? 20.953 4.505 -24.765 1.00 92.94 87 MET A C 1
ATOM 729 O O . MET A 1 87 ? 21.632 4.747 -25.761 1.00 92.94 87 MET A O 1
ATOM 733 N N . TYR A 1 88 ? 21.415 3.795 -23.736 1.00 93.12 88 TYR A N 1
ATOM 734 C CA . TYR A 1 88 ? 22.766 3.244 -23.683 1.00 93.12 88 TYR A CA 1
ATOM 735 C C . TYR A 1 88 ? 23.028 2.275 -24.842 1.00 93.12 88 TYR A C 1
ATOM 737 O O . TYR A 1 88 ? 24.023 2.407 -25.551 1.00 93.12 88 TYR A O 1
ATOM 745 N N . ASN A 1 89 ? 22.095 1.355 -25.100 1.00 91.94 89 ASN A N 1
ATOM 746 C CA . ASN A 1 89 ? 22.208 0.405 -26.205 1.00 91.94 89 ASN A CA 1
ATOM 747 C C . ASN A 1 89 ? 22.249 1.113 -27.571 1.00 91.94 89 ASN A C 1
ATOM 749 O O . ASN A 1 89 ? 23.074 0.767 -28.415 1.00 91.94 89 ASN A O 1
ATOM 753 N N . LYS A 1 90 ? 21.407 2.136 -27.779 1.00 91.19 90 LYS A N 1
ATOM 754 C CA . LYS A 1 90 ? 21.424 2.950 -29.008 1.00 91.19 90 LYS A CA 1
ATOM 755 C C . LYS A 1 90 ? 22.736 3.708 -29.181 1.00 91.19 90 LYS A C 1
ATOM 757 O O . LYS A 1 90 ? 23.253 3.782 -30.292 1.00 91.19 90 LYS A O 1
ATOM 762 N N . LEU A 1 91 ? 23.281 4.264 -28.099 1.00 92.44 91 LEU A N 1
ATOM 763 C CA . LEU A 1 91 ? 24.564 4.959 -28.135 1.00 92.44 91 LEU A CA 1
ATOM 764 C C . LEU A 1 91 ? 25.704 3.994 -28.476 1.00 92.44 91 LEU A C 1
ATOM 766 O O . LEU A 1 91 ? 26.542 4.316 -29.312 1.00 92.44 91 LEU A O 1
ATOM 770 N N . ALA A 1 92 ? 25.703 2.796 -27.890 1.00 90.94 92 ALA A N 1
ATOM 771 C CA . ALA A 1 92 ? 26.671 1.755 -28.216 1.00 90.94 92 ALA A CA 1
ATOM 772 C C . ALA A 1 92 ? 26.578 1.322 -29.691 1.00 90.94 92 ALA A C 1
ATOM 774 O O . ALA A 1 92 ? 27.602 1.144 -30.348 1.00 90.94 92 ALA A O 1
ATOM 775 N N . GLU A 1 93 ? 25.364 1.193 -30.237 1.00 90.44 93 GLU A N 1
ATOM 776 C CA . GLU A 1 93 ? 25.157 0.897 -31.658 1.00 90.44 93 GLU A CA 1
ATOM 777 C C . GLU A 1 93 ? 25.682 2.021 -32.562 1.00 90.44 93 GLU A C 1
ATOM 779 O O . GLU A 1 93 ? 26.386 1.751 -33.536 1.00 90.44 93 GLU A O 1
ATOM 784 N N . LEU A 1 94 ? 25.385 3.281 -32.229 1.00 86.88 94 LEU A N 1
ATOM 785 C CA . LEU A 1 94 ? 25.910 4.441 -32.950 1.00 86.88 94 LEU A CA 1
ATOM 786 C C . LEU A 1 94 ? 27.438 4.479 -32.913 1.00 86.88 94 LEU A C 1
ATOM 788 O O . LEU A 1 94 ? 28.055 4.699 -33.952 1.00 86.88 94 LEU A O 1
ATOM 792 N N . ASN A 1 95 ? 28.043 4.212 -31.754 1.00 87.50 95 ASN A N 1
ATOM 793 C CA . ASN A 1 95 ? 29.494 4.210 -31.616 1.00 87.50 95 ASN A CA 1
ATOM 794 C C . ASN A 1 95 ? 30.142 3.135 -32.502 1.00 87.50 95 ASN A C 1
ATOM 796 O O . ASN A 1 95 ? 31.060 3.441 -33.256 1.00 87.50 95 ASN A O 1
ATOM 800 N N . ARG A 1 96 ? 29.582 1.917 -32.529 1.00 84.25 96 ARG A N 1
ATOM 801 C CA . ARG A 1 96 ? 30.032 0.860 -33.454 1.00 84.25 96 ARG A CA 1
ATOM 802 C C . ARG A 1 96 ? 29.913 1.282 -34.916 1.00 84.25 96 ARG A C 1
ATOM 804 O O . ARG A 1 96 ? 30.817 1.032 -35.703 1.00 84.25 96 ARG A O 1
ATOM 811 N N . ARG A 1 97 ? 28.812 1.936 -35.306 1.00 79.94 97 ARG A N 1
ATOM 812 C CA . ARG A 1 97 ? 28.648 2.435 -36.682 1.00 79.94 97 ARG A CA 1
ATOM 813 C C . ARG A 1 97 ? 29.712 3.483 -37.027 1.00 79.94 97 ARG A C 1
ATOM 815 O O . ARG A 1 97 ? 30.286 3.418 -38.111 1.00 79.94 97 ARG A O 1
ATOM 822 N N . VAL A 1 98 ? 30.022 4.405 -36.117 1.00 77.75 98 VAL A N 1
ATOM 823 C CA . VAL A 1 98 ? 31.094 5.399 -36.310 1.00 77.75 98 VAL A CA 1
ATOM 824 C C . VAL A 1 98 ? 32.467 4.725 -36.424 1.00 77.75 98 VAL A C 1
ATOM 826 O O . VAL A 1 98 ? 33.230 5.052 -37.332 1.00 77.75 98 VAL A O 1
ATOM 829 N N . GLU A 1 99 ? 32.767 3.748 -35.569 1.00 74.00 99 GLU A N 1
ATOM 830 C CA . GLU A 1 99 ? 34.004 2.957 -35.642 1.00 74.00 99 GLU A CA 1
ATOM 831 C C . GLU A 1 99 ? 34.125 2.241 -36.993 1.00 74.00 99 GLU A C 1
ATOM 833 O O . GLU A 1 99 ? 35.141 2.377 -37.667 1.00 74.00 99 GLU A O 1
ATOM 838 N N . THR A 1 100 ? 33.058 1.594 -37.476 1.00 68.56 100 THR A N 1
ATOM 839 C CA . THR A 1 100 ? 33.095 0.950 -38.800 1.00 68.56 100 THR A CA 1
ATOM 840 C C . THR A 1 100 ? 33.360 1.954 -39.924 1.00 68.56 100 THR A C 1
ATOM 842 O O . THR A 1 100 ? 34.221 1.719 -40.765 1.00 68.56 100 THR A O 1
ATOM 845 N N . VAL A 1 101 ? 32.689 3.112 -39.937 1.00 66.12 101 VAL A N 1
ATOM 846 C CA . VAL A 1 101 ? 32.907 4.139 -40.973 1.00 66.12 101 VAL A CA 1
ATOM 847 C C . VAL A 1 101 ? 34.334 4.685 -40.929 1.00 66.12 101 VAL A C 1
ATOM 849 O O . VAL A 1 101 ? 34.939 4.902 -41.980 1.00 66.12 101 VAL A O 1
ATOM 852 N N . THR A 1 102 ? 34.891 4.890 -39.736 1.00 59.88 102 THR A N 1
ATOM 853 C CA . THR A 1 102 ? 36.272 5.367 -39.588 1.00 59.88 102 THR A CA 1
ATOM 854 C C . THR A 1 102 ? 37.294 4.302 -39.981 1.00 59.88 102 THR A C 1
ATOM 856 O O . THR A 1 102 ? 38.303 4.658 -40.579 1.00 59.88 102 THR A O 1
ATOM 859 N N . GLU A 1 103 ? 37.028 3.011 -39.759 1.00 59.94 103 GLU A N 1
ATOM 860 C CA . GLU A 1 103 ? 37.853 1.903 -40.262 1.00 59.94 103 GLU A CA 1
ATOM 861 C C . GLU A 1 103 ? 37.851 1.798 -41.792 1.00 59.94 103 GLU A C 1
ATOM 863 O O . GLU A 1 103 ? 38.924 1.675 -42.381 1.00 59.94 103 GLU A O 1
ATOM 868 N N . TYR A 1 104 ? 36.690 1.925 -42.445 1.00 53.84 104 TYR A N 1
ATOM 869 C CA . TYR A 1 104 ? 36.591 1.933 -43.914 1.00 53.84 104 TYR A CA 1
ATOM 870 C C . TYR A 1 104 ? 37.155 3.206 -44.561 1.00 53.84 104 TYR A C 1
ATOM 872 O O . TYR A 1 104 ? 37.474 3.199 -45.746 1.00 53.84 104 TYR A O 1
ATOM 880 N N . SER A 1 105 ? 37.289 4.293 -43.796 1.00 52.62 105 SER A N 1
ATOM 881 C CA . SER A 1 105 ? 37.864 5.560 -44.267 1.00 52.62 105 SER A CA 1
ATOM 882 C C . SER A 1 105 ? 39.375 5.660 -44.038 1.00 52.62 105 SER A C 1
ATOM 884 O O . SER A 1 105 ? 39.960 6.708 -44.316 1.00 52.62 105 SER A O 1
ATOM 886 N N . LYS A 1 106 ? 40.027 4.608 -43.517 1.00 52.06 106 LYS A N 1
ATOM 887 C CA . LYS A 1 106 ? 41.486 4.598 -43.361 1.00 52.06 106 LYS A CA 1
ATOM 888 C C . LYS A 1 106 ? 42.140 4.571 -44.753 1.00 52.06 106 LYS A C 1
ATOM 890 O O . LYS A 1 106 ? 41.899 3.625 -45.502 1.00 52.06 106 LYS A O 1
ATOM 895 N N . PRO A 1 107 ? 42.991 5.557 -45.096 1.00 56.22 107 PRO A N 1
ATOM 896 C CA . PRO A 1 107 ? 43.654 5.634 -46.403 1.00 56.22 107 PRO A CA 1
ATOM 897 C C . PRO A 1 107 ? 44.621 4.467 -46.675 1.00 56.22 107 PRO A C 1
ATOM 899 O O . PRO A 1 107 ? 44.997 4.253 -47.823 1.00 56.22 107 PRO A O 1
ATOM 902 N N . ASP A 1 108 ? 44.967 3.694 -45.640 1.00 56.25 108 ASP A N 1
ATOM 903 C CA . ASP A 1 108 ? 45.903 2.566 -45.695 1.00 56.25 108 ASP A CA 1
ATOM 904 C C . ASP A 1 108 ? 45.211 1.189 -45.715 1.00 56.25 108 ASP A C 1
ATOM 906 O O . ASP A 1 108 ? 45.866 0.159 -45.535 1.00 56.25 108 ASP A O 1
ATOM 910 N N . ALA A 1 109 ? 43.883 1.134 -45.887 1.00 59.00 109 ALA A N 1
ATOM 911 C CA . ALA A 1 109 ? 43.196 -0.144 -46.049 1.00 59.00 109 ALA A CA 1
ATOM 912 C C . ALA A 1 109 ? 43.757 -0.870 -47.293 1.00 59.00 109 ALA A C 1
ATOM 914 O O . ALA A 1 109 ? 43.848 -0.249 -48.356 1.00 59.00 109 ALA A O 1
ATOM 915 N N . PRO A 1 110 ? 44.153 -2.157 -47.195 1.00 58.78 110 PRO A N 1
ATOM 916 C CA . PRO A 1 110 ? 44.745 -2.879 -48.314 1.00 58.78 110 PRO A CA 1
ATOM 917 C C . PRO A 1 110 ? 43.705 -3.042 -49.424 1.00 58.78 110 PRO A C 1
ATOM 919 O O . PRO A 1 110 ? 42.848 -3.922 -49.387 1.00 58.78 110 PRO A O 1
ATOM 922 N N . LEU A 1 111 ? 43.774 -2.154 -50.409 1.00 65.12 111 LEU A N 1
ATOM 923 C CA . LEU A 1 111 ? 42.981 -2.215 -51.626 1.00 65.12 111 LEU A CA 1
ATOM 924 C C . LEU A 1 111 ? 43.570 -3.299 -52.531 1.00 65.12 111 LEU A C 1
ATOM 926 O O . LEU A 1 111 ? 44.786 -3.359 -52.738 1.00 65.12 111 LEU A O 1
ATOM 930 N N . ALA A 1 112 ? 42.715 -4.161 -53.080 1.00 72.44 112 ALA A N 1
ATOM 931 C CA . ALA A 1 112 ? 43.147 -5.144 -54.062 1.00 72.44 112 ALA A CA 1
ATOM 932 C C . ALA A 1 112 ? 43.764 -4.419 -55.269 1.00 72.44 112 ALA A C 1
ATOM 934 O O . ALA A 1 112 ? 43.195 -3.463 -55.799 1.00 72.44 112 ALA A O 1
ATOM 935 N N . SER A 1 113 ? 44.933 -4.875 -55.724 1.00 69.75 113 SER A N 1
ATOM 936 C CA . SER A 1 113 ? 45.658 -4.246 -56.838 1.00 69.75 113 SER A CA 1
ATOM 937 C C . SER A 1 113 ? 44.825 -4.185 -58.124 1.00 69.75 113 SER A C 1
ATOM 939 O O . SER A 1 113 ? 44.947 -3.238 -58.898 1.00 69.75 113 SER A O 1
ATOM 941 N N . GLU A 1 114 ? 43.926 -5.148 -58.325 1.00 73.69 114 GLU A N 1
ATOM 942 C CA . GLU A 1 114 ? 42.976 -5.174 -59.436 1.00 73.69 114 GLU A CA 1
ATOM 943 C C . GLU A 1 114 ? 42.005 -3.980 -59.413 1.00 73.69 114 GLU A C 1
ATOM 945 O O . GLU A 1 114 ? 41.759 -3.364 -60.455 1.00 73.69 114 GLU A O 1
ATOM 950 N N . ASP A 1 115 ? 41.507 -3.600 -58.236 1.00 74.94 115 ASP A N 1
ATOM 951 C CA . ASP A 1 115 ? 40.584 -2.473 -58.075 1.00 74.94 115 ASP A CA 1
ATOM 952 C C . ASP A 1 115 ? 41.298 -1.135 -58.284 1.00 74.94 115 ASP A C 1
ATOM 954 O O . ASP A 1 115 ? 40.740 -0.213 -58.887 1.00 74.94 115 ASP A O 1
ATOM 958 N N . ILE A 1 116 ? 42.569 -1.041 -57.880 1.00 75.50 116 ILE A N 1
ATOM 959 C CA . ILE A 1 1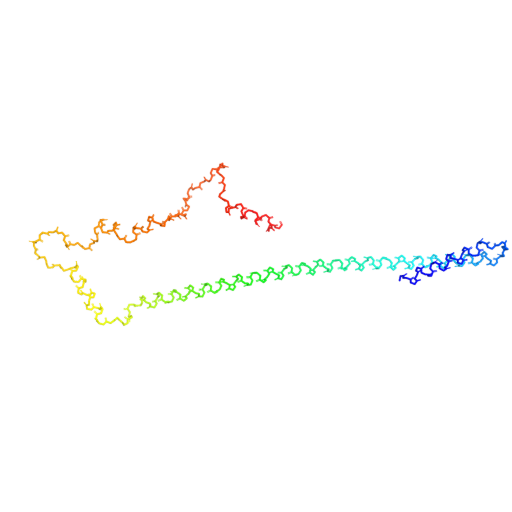16 ? 43.420 0.129 -58.141 1.00 75.50 116 ILE A CA 1
ATOM 960 C C . ILE A 1 116 ? 43.666 0.283 -59.644 1.00 75.50 116 ILE A C 1
ATOM 962 O O . ILE A 1 116 ? 43.542 1.382 -60.182 1.00 75.50 116 ILE A O 1
ATOM 966 N N . VAL A 1 117 ? 43.973 -0.807 -60.353 1.00 74.25 117 VAL A N 1
ATOM 967 C CA . VAL A 1 117 ? 44.234 -0.767 -61.800 1.00 74.25 117 VAL A CA 1
ATOM 968 C C . VAL A 1 117 ? 42.964 -0.415 -62.578 1.00 74.25 117 VAL A C 1
ATOM 970 O O . VAL A 1 117 ? 42.998 0.461 -63.445 1.00 74.25 117 VAL A O 1
ATOM 973 N N . LYS A 1 118 ? 41.824 -1.038 -62.252 1.00 75.94 118 LYS A N 1
ATOM 974 C CA . LYS A 1 118 ? 40.534 -0.740 -62.896 1.00 75.94 118 LYS A CA 1
ATOM 975 C C . LYS A 1 118 ? 40.081 0.692 -62.627 1.00 75.94 118 LYS A C 1
ATOM 977 O O . LYS A 1 118 ? 39.672 1.378 -63.563 1.00 75.94 118 LYS A O 1
ATOM 982 N N . SER A 1 119 ? 40.173 1.160 -61.382 1.00 73.44 119 SER A N 1
ATOM 983 C CA . SER A 1 119 ? 39.818 2.541 -61.039 1.00 73.44 119 SER A CA 1
ATOM 984 C C . SER A 1 119 ? 40.743 3.538 -61.733 1.00 73.44 119 SER A C 1
ATOM 986 O O . SER A 1 119 ? 40.251 4.459 -62.379 1.00 73.44 119 SER A O 1
ATOM 988 N N . SER A 1 120 ? 42.058 3.313 -61.720 1.00 74.81 120 SER A N 1
ATOM 989 C CA . SER A 1 120 ? 43.035 4.166 -62.412 1.00 74.81 120 SER A CA 1
ATOM 990 C C . SER A 1 120 ? 42.793 4.222 -63.924 1.00 74.81 120 SER A C 1
ATOM 992 O O . SER A 1 120 ? 42.885 5.294 -64.519 1.00 74.81 120 SER A O 1
ATOM 994 N N . TYR A 1 121 ? 42.416 3.104 -64.553 1.00 74.06 121 TYR A N 1
ATOM 995 C CA . TYR A 1 121 ? 42.034 3.071 -65.968 1.00 74.06 121 TYR A CA 1
ATOM 996 C C . TYR A 1 121 ? 40.775 3.904 -66.246 1.00 74.06 121 TYR A C 1
ATOM 998 O O . TYR A 1 121 ? 40.739 4.675 -67.205 1.00 74.06 121 TYR A O 1
ATOM 1006 N N . LEU A 1 122 ? 39.752 3.798 -65.392 1.00 71.12 122 LEU A N 1
ATOM 1007 C CA . LEU A 1 122 ? 38.526 4.588 -65.516 1.00 71.12 122 LEU A CA 1
ATOM 1008 C C . LEU A 1 122 ? 38.784 6.085 -65.289 1.00 71.12 122 LEU A C 1
ATOM 1010 O O . LEU A 1 122 ? 38.287 6.905 -66.061 1.00 71.12 122 LEU A O 1
ATOM 1014 N N . TYR A 1 123 ? 39.610 6.436 -64.300 1.00 67.62 123 TYR A N 1
ATOM 1015 C CA . TYR A 1 123 ? 40.050 7.811 -64.057 1.00 67.62 123 TYR A CA 1
ATOM 1016 C C . TYR A 1 123 ? 40.857 8.356 -65.234 1.00 67.62 123 TYR A C 1
ATOM 1018 O O . TYR A 1 123 ? 40.573 9.449 -65.712 1.00 67.62 123 TYR A O 1
ATOM 1026 N N . SER A 1 124 ? 41.813 7.591 -65.763 1.00 68.56 124 SER A N 1
ATOM 1027 C CA . SER A 1 124 ? 42.583 7.980 -66.947 1.00 68.56 124 SER A CA 1
ATOM 1028 C C . SER A 1 124 ? 41.682 8.169 -68.169 1.00 68.56 124 SER A C 1
ATOM 1030 O O . SER A 1 124 ? 41.820 9.156 -68.883 1.00 68.56 124 SER A O 1
ATOM 1032 N N . LYS A 1 125 ? 40.692 7.297 -68.384 1.00 66.81 125 LYS A N 1
ATOM 1033 C CA . LYS A 1 125 ? 39.700 7.465 -69.454 1.00 66.81 125 LYS A CA 1
ATOM 1034 C C . LYS A 1 125 ? 38.855 8.733 -69.283 1.00 66.81 125 LYS A C 1
ATOM 1036 O O . LYS A 1 125 ? 38.531 9.373 -70.278 1.00 66.81 125 LYS A O 1
ATOM 1041 N N . ALA A 1 126 ? 38.501 9.090 -68.049 1.00 62.41 126 ALA A N 1
ATOM 1042 C CA . ALA A 1 126 ? 37.713 10.285 -67.746 1.00 62.41 126 ALA A CA 1
ATOM 1043 C C . ALA A 1 126 ? 38.536 11.589 -67.790 1.00 62.41 126 ALA A C 1
ATOM 1045 O O . ALA A 1 126 ? 37.992 12.641 -68.122 1.00 62.41 126 ALA A O 1
ATOM 1046 N N . HIS A 1 127 ? 39.837 11.526 -67.483 1.00 55.75 127 HIS A N 1
ATOM 1047 C CA . HIS A 1 127 ? 40.715 12.691 -67.309 1.00 55.75 127 HIS A CA 1
ATOM 1048 C C . HIS A 1 127 ? 41.864 12.797 -68.325 1.00 55.75 127 HIS A C 1
ATOM 1050 O O . HIS A 1 127 ? 42.709 13.674 -68.172 1.00 55.75 127 HIS A O 1
ATOM 1056 N N . SER A 1 128 ? 41.935 11.943 -69.349 1.00 55.22 128 SER A N 1
ATOM 1057 C CA . SER A 1 128 ? 43.036 11.944 -70.324 1.00 55.22 128 SER A CA 1
ATOM 1058 C C . SER A 1 128 ? 43.172 13.290 -71.047 1.00 55.22 128 SER A C 1
ATOM 1060 O O . SER A 1 128 ? 42.402 13.638 -71.933 1.00 55.22 128 SER A O 1
ATOM 1062 N N . VAL A 1 129 ? 44.210 14.046 -70.689 1.00 49.88 129 VAL A N 1
ATOM 1063 C CA . VAL A 1 129 ? 44.548 15.383 -71.216 1.00 49.88 129 VAL A CA 1
ATOM 1064 C C . VAL A 1 129 ? 45.286 15.308 -72.571 1.00 49.88 129 VAL A C 1
ATOM 1066 O O . VAL A 1 129 ? 45.922 16.263 -73.002 1.00 49.88 129 VAL A O 1
ATOM 1069 N N . ALA A 1 130 ? 45.215 14.180 -73.282 1.00 47.03 130 ALA A N 1
ATOM 1070 C CA . ALA A 1 130 ? 45.766 14.044 -74.630 1.00 47.03 130 ALA A CA 1
ATOM 1071 C C . ALA A 1 130 ? 44.669 14.343 -75.668 1.00 47.03 130 ALA A C 1
ATOM 1073 O O . ALA A 1 130 ? 43.989 13.443 -76.159 1.00 47.03 130 ALA A O 1
ATOM 1074 N N . ALA A 1 131 ? 44.449 15.626 -75.958 1.00 47.47 131 ALA A N 1
ATOM 1075 C CA . ALA A 1 131 ? 43.506 16.077 -76.982 1.00 47.47 131 ALA A CA 1
ATOM 1076 C C . ALA A 1 131 ? 43.960 15.660 -78.397 1.00 47.47 131 ALA A C 1
ATOM 1078 O O . ALA A 1 131 ? 45.143 15.771 -78.721 1.00 47.47 131 ALA A O 1
ATOM 1079 N N . PRO A 1 132 ? 43.019 15.263 -79.274 1.00 40.44 132 PRO A N 1
ATOM 1080 C CA . PRO A 1 132 ? 42.901 16.030 -80.510 1.00 40.44 132 PRO A CA 1
ATOM 1081 C C . PRO A 1 132 ? 41.442 16.299 -80.904 1.00 40.44 132 PRO A C 1
ATOM 1083 O O . PRO A 1 132 ? 40.505 15.583 -80.555 1.00 40.44 132 PRO A O 1
ATOM 1086 N N . GLU A 1 133 ? 41.277 17.382 -81.645 1.00 48.41 133 GLU A N 1
ATOM 1087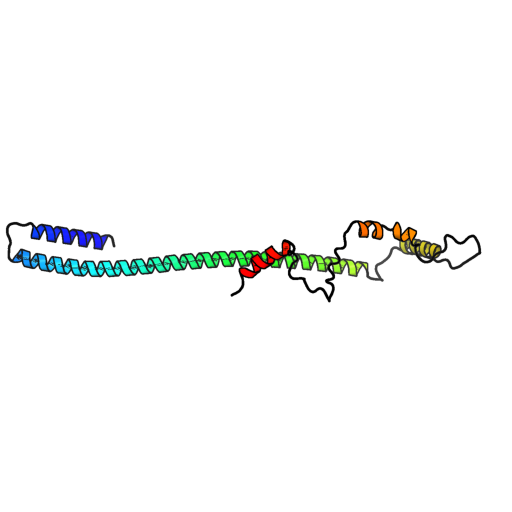 C CA . GLU A 1 133 ? 40.054 17.952 -82.203 1.00 48.41 133 GLU A CA 1
ATOM 1088 C C . GLU A 1 133 ? 39.165 16.937 -82.949 1.00 48.41 133 GLU A C 1
ATOM 1090 O O . GLU A 1 133 ? 39.197 16.840 -84.171 1.00 48.41 133 GLU A O 1
ATOM 1095 N N . ILE A 1 134 ? 38.303 16.197 -82.245 1.00 40.44 134 ILE A N 1
ATOM 1096 C CA . ILE A 1 134 ? 37.195 15.453 -82.864 1.00 40.44 134 ILE A CA 1
ATOM 1097 C C . ILE A 1 134 ? 35.944 15.591 -81.983 1.00 40.44 134 ILE A C 1
ATOM 1099 O O . ILE A 1 134 ? 35.737 14.862 -81.020 1.00 40.44 134 ILE A O 1
ATOM 1103 N N . LYS A 1 135 ? 35.099 16.569 -82.340 1.00 43.44 135 LYS A N 1
ATOM 1104 C CA . LYS A 1 135 ? 33.685 16.751 -81.941 1.00 43.44 135 LYS A CA 1
ATOM 1105 C C . LYS A 1 135 ? 33.389 16.585 -80.437 1.00 43.44 135 LYS A C 1
ATOM 1107 O O . LYS A 1 135 ? 32.916 15.559 -79.954 1.00 43.44 135 LYS A O 1
ATOM 1112 N N . ALA A 1 136 ? 33.581 17.693 -79.727 1.00 46.91 136 ALA A N 1
ATOM 1113 C CA . ALA A 1 136 ? 33.302 17.929 -78.314 1.00 46.91 136 ALA A CA 1
ATOM 1114 C C . ALA A 1 136 ? 31.866 17.585 -77.853 1.00 46.91 136 ALA A C 1
ATOM 1116 O O . ALA A 1 136 ? 30.996 18.453 -77.770 1.00 46.91 136 ALA A O 1
ATOM 1117 N N . LYS A 1 137 ? 31.624 16.330 -77.459 1.00 50.69 137 LYS A N 1
ATOM 1118 C CA . LYS A 1 137 ? 30.508 15.996 -76.550 1.00 50.69 137 LYS A CA 1
ATOM 1119 C C . LYS A 1 137 ? 30.910 15.208 -75.298 1.00 50.69 137 LYS A C 1
ATOM 1121 O O . LYS A 1 137 ? 30.234 15.370 -74.291 1.00 50.69 137 LYS A O 1
ATOM 1126 N N . ASN A 1 138 ? 32.030 14.475 -75.305 1.00 50.16 138 ASN A N 1
ATOM 1127 C CA . ASN A 1 138 ? 32.301 13.461 -74.270 1.00 50.16 138 ASN A CA 1
ATOM 1128 C C . ASN A 1 138 ? 33.558 13.686 -73.405 1.00 50.16 138 ASN A C 1
ATOM 1130 O O . ASN A 1 138 ? 33.871 12.833 -72.585 1.00 50.16 138 ASN A O 1
ATOM 1134 N N . TYR A 1 139 ? 34.263 14.812 -73.542 1.00 49.41 139 TYR A N 1
ATOM 1135 C CA . TYR A 1 139 ? 35.313 15.210 -72.595 1.00 49.41 139 TYR A CA 1
ATOM 1136 C C . TYR A 1 139 ? 34.760 16.297 -71.680 1.00 49.41 139 TYR A C 1
ATOM 1138 O O . TYR A 1 139 ? 34.776 17.476 -72.035 1.00 49.41 139 TYR A O 1
ATOM 1146 N N . ARG A 1 140 ? 34.203 15.914 -70.528 1.00 57.72 140 ARG A N 1
ATOM 1147 C CA . ARG A 1 140 ? 33.803 16.877 -69.497 1.00 57.72 140 ARG A CA 1
ATOM 1148 C C . ARG A 1 140 ? 34.266 16.386 -68.125 1.00 57.72 140 ARG A C 1
ATOM 1150 O O . ARG A 1 140 ? 33.909 15.276 -67.750 1.00 57.72 140 ARG A O 1
ATOM 1157 N N . PRO A 1 141 ? 35.027 17.201 -67.373 1.00 59.84 141 PRO A N 1
ATOM 1158 C CA . PRO A 1 141 ? 35.530 16.824 -66.052 1.00 59.84 141 PRO A CA 1
ATOM 1159 C C . PRO A 1 141 ? 34.435 16.775 -64.976 1.00 59.84 141 PRO A C 1
ATOM 1161 O O . PRO A 1 141 ? 34.686 16.289 -63.879 1.00 59.84 141 PRO A O 1
ATOM 1164 N N . TYR A 1 142 ? 33.226 17.263 -65.280 1.00 58.19 142 TYR A N 1
ATOM 1165 C CA . TYR A 1 142 ? 32.095 17.294 -64.358 1.00 58.19 142 TYR A CA 1
ATOM 1166 C C . TYR A 1 142 ? 30.806 16.818 -65.045 1.00 58.19 142 TYR A C 1
ATOM 1168 O O . TYR A 1 142 ? 30.630 17.090 -66.240 1.00 58.19 142 TYR A O 1
ATOM 1176 N N . PRO A 1 143 ? 29.892 16.158 -64.305 1.00 64.06 143 PRO A N 1
ATOM 1177 C CA . PRO A 1 143 ? 28.593 15.739 -64.824 1.00 64.06 143 PRO A CA 1
ATOM 1178 C C . PRO A 1 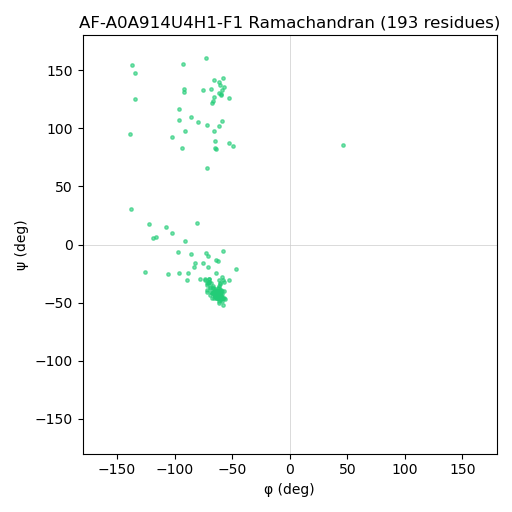143 ? 27.781 16.926 -65.351 1.00 64.06 143 PRO A C 1
ATOM 1180 O O . PRO A 1 143 ? 27.792 18.015 -64.773 1.00 64.06 143 PRO A O 1
ATOM 1183 N N . THR A 1 144 ? 27.036 16.716 -66.432 1.00 64.94 144 THR A N 1
ATOM 1184 C CA . THR A 1 144 ? 26.118 17.728 -66.970 1.00 64.94 144 THR A CA 1
ATOM 1185 C C . THR A 1 144 ? 24.878 17.896 -66.087 1.00 64.94 144 THR A C 1
ATOM 1187 O O . THR A 1 144 ? 24.506 17.023 -65.302 1.00 64.94 144 THR A O 1
ATOM 1190 N N . THR A 1 145 ? 24.191 19.029 -66.228 1.00 63.59 145 THR A N 1
ATOM 1191 C CA . THR A 1 145 ? 22.943 19.321 -65.503 1.00 63.59 145 THR A CA 1
ATOM 1192 C C . THR A 1 145 ? 21.854 18.268 -65.741 1.00 63.59 145 THR A C 1
ATOM 1194 O O . THR A 1 145 ? 21.086 17.978 -64.824 1.00 63.59 145 THR A O 1
ATOM 1197 N N . GLU A 1 146 ? 21.812 17.661 -66.929 1.00 67.50 146 GLU A N 1
ATOM 1198 C CA . GLU A 1 146 ? 20.889 16.576 -67.290 1.00 67.50 146 GLU A CA 1
ATOM 1199 C C . GLU A 1 146 ? 21.242 15.246 -66.607 1.00 67.50 146 GLU A C 1
ATOM 1201 O O . GLU A 1 146 ? 20.360 14.541 -66.115 1.00 67.50 146 GLU A O 1
ATOM 1206 N N . GLU A 1 147 ? 22.528 14.905 -66.522 1.00 66.31 147 GLU A N 1
ATOM 1207 C CA . GLU A 1 147 ? 22.999 13.716 -65.799 1.00 66.31 147 GLU A CA 1
ATOM 1208 C C . GLU A 1 147 ? 22.752 13.864 -64.298 1.00 66.31 147 GLU A C 1
ATOM 1210 O O . GLU A 1 147 ? 22.216 12.954 -63.672 1.00 66.31 147 GLU A O 1
ATOM 1215 N N . LEU A 1 148 ? 23.003 15.053 -63.740 1.00 65.06 148 LEU A N 1
ATOM 1216 C CA . LEU A 1 148 ? 22.649 15.383 -62.358 1.00 65.06 148 LEU A CA 1
ATOM 1217 C C . LEU A 1 148 ? 21.139 15.294 -62.098 1.00 65.06 148 LEU A C 1
ATOM 1219 O O . LEU A 1 148 ? 20.733 14.939 -60.994 1.00 65.06 148 LEU A O 1
ATOM 1223 N N . GLN A 1 149 ? 20.294 15.607 -63.085 1.00 62.84 149 GLN A N 1
ATOM 1224 C CA . GLN A 1 149 ? 18.841 15.422 -62.980 1.00 62.84 149 GLN A CA 1
ATOM 1225 C C . GLN A 1 149 ? 18.424 13.948 -62.990 1.00 62.84 149 GLN A C 1
ATOM 1227 O O . GLN A 1 149 ? 17.447 13.593 -62.331 1.00 62.84 149 GLN A O 1
ATOM 1232 N N . LYS A 1 150 ? 19.164 13.093 -63.700 1.00 65.94 150 LYS A N 1
ATOM 1233 C CA . LYS A 1 150 ? 18.933 11.642 -63.745 1.00 65.94 150 LYS A CA 1
ATOM 1234 C C . LYS A 1 150 ? 19.555 10.894 -62.565 1.00 65.94 150 LYS A C 1
ATOM 1236 O O . LYS A 1 150 ? 19.127 9.779 -62.281 1.00 65.94 150 LYS A O 1
ATOM 1241 N N . CYS A 1 151 ? 20.527 11.485 -61.870 1.00 63.75 151 CYS A N 1
ATOM 1242 C CA . CYS A 1 151 ? 21.122 10.898 -60.676 1.00 63.75 151 CYS A CA 1
ATOM 1243 C C . CYS A 1 151 ? 20.059 10.611 -59.607 1.00 63.75 151 CYS A C 1
ATOM 1245 O O . CYS A 1 151 ? 19.216 11.449 -59.279 1.00 63.75 151 CYS A O 1
ATOM 1247 N N . TRP A 1 152 ? 20.163 9.422 -59.013 1.00 56.41 152 TRP A N 1
ATOM 1248 C CA . TRP A 1 152 ? 19.243 8.887 -58.006 1.00 56.41 152 TRP A CA 1
ATOM 1249 C C . TRP A 1 152 ? 19.011 9.844 -56.821 1.00 56.41 152 TRP A C 1
ATOM 1251 O O . TRP A 1 152 ? 17.906 9.914 -56.285 1.00 56.41 152 TRP A O 1
ATOM 1261 N N . LEU A 1 153 ? 20.018 10.660 -56.472 1.00 57.31 153 LEU A N 1
ATOM 1262 C CA . LEU A 1 153 ? 19.907 11.702 -55.446 1.00 57.31 153 LEU A CA 1
ATOM 1263 C C . LEU A 1 153 ? 18.771 12.695 -55.739 1.00 57.31 153 LEU A C 1
ATOM 1265 O O . LEU A 1 153 ? 17.964 12.959 -54.855 1.00 57.31 153 LEU A O 1
ATOM 1269 N N . LYS A 1 154 ? 18.658 13.201 -56.976 1.00 56.81 154 LYS A N 1
ATOM 1270 C CA . LYS A 1 154 ? 17.638 14.198 -57.345 1.00 56.81 154 LYS A CA 1
ATOM 1271 C C . LYS A 1 154 ? 16.237 13.587 -57.451 1.00 56.81 154 LYS A C 1
ATOM 1273 O O . LYS A 1 154 ? 15.237 14.247 -57.174 1.00 56.81 154 LYS A O 1
ATOM 1278 N N . GLN A 1 155 ? 16.165 12.306 -57.814 1.00 57.47 155 GLN A N 1
ATOM 1279 C CA . GLN A 1 155 ? 14.914 11.546 -57.864 1.00 57.47 155 GLN A CA 1
ATOM 1280 C C . GLN A 1 155 ? 14.353 11.261 -56.462 1.00 57.47 155 GLN A C 1
ATOM 1282 O O . GLN A 1 155 ? 13.134 11.220 -56.297 1.00 57.47 155 GLN A O 1
ATOM 1287 N N . ASN A 1 156 ? 15.214 11.137 -55.445 1.00 53.53 156 ASN A N 1
ATOM 1288 C CA . ASN A 1 156 ? 14.794 10.892 -54.064 1.00 53.53 156 ASN A CA 1
ATOM 1289 C C . ASN A 1 156 ? 14.679 12.137 -53.189 1.00 53.53 156 ASN A C 1
ATOM 1291 O O . ASN A 1 156 ? 13.865 12.125 -52.271 1.00 53.53 156 ASN A O 1
ATOM 1295 N N . THR A 1 157 ? 15.378 13.234 -53.486 1.00 52.47 157 THR A N 1
ATOM 1296 C CA . THR A 1 157 ? 15.092 14.531 -52.842 1.00 52.47 157 THR A CA 1
ATOM 1297 C C . THR A 1 157 ? 13.695 15.050 -53.182 1.00 52.47 157 THR A C 1
ATOM 1299 O O . THR A 1 157 ? 13.117 15.787 -52.398 1.00 52.47 157 THR A O 1
ATOM 1302 N N . ASN A 1 158 ? 13.117 14.626 -54.312 1.00 52.00 158 ASN A N 1
ATOM 1303 C CA . ASN A 1 158 ? 11.719 14.912 -54.655 1.00 52.00 158 ASN A CA 1
ATOM 1304 C C . ASN A 1 158 ? 10.720 13.896 -54.066 1.00 52.00 158 ASN A C 1
ATOM 1306 O O . ASN A 1 158 ? 9.514 14.104 -54.171 1.00 52.00 158 ASN A O 1
ATOM 1310 N N . ARG A 1 159 ? 11.191 12.789 -53.470 1.00 47.09 159 ARG A N 1
ATOM 1311 C CA . ARG A 1 159 ? 10.342 11.768 -52.820 1.00 47.09 159 ARG A CA 1
ATOM 1312 C C . ARG A 1 159 ? 10.392 11.819 -51.299 1.00 47.09 159 ARG A C 1
ATOM 1314 O O . ARG A 1 159 ? 9.435 11.411 -50.651 1.00 47.09 159 ARG A O 1
ATOM 1321 N N . ILE A 1 160 ? 11.474 12.334 -50.731 1.00 42.59 160 ILE A N 1
ATOM 1322 C CA . ILE A 1 160 ? 11.559 12.671 -49.318 1.00 42.59 160 ILE A CA 1
ATOM 1323 C C . ILE A 1 160 ? 11.244 14.163 -49.236 1.00 42.59 160 ILE A C 1
ATOM 1325 O O . ILE A 1 160 ? 12.094 14.959 -49.633 1.00 42.59 160 ILE A O 1
ATOM 1329 N N . PRO A 1 161 ? 10.066 14.589 -48.748 1.00 41.19 161 PRO A N 1
ATOM 1330 C CA . PRO A 1 161 ? 9.913 15.975 -48.355 1.00 41.19 161 PRO A CA 1
ATOM 1331 C C . PRO A 1 161 ? 10.921 16.208 -47.232 1.00 41.19 161 PRO A C 1
ATOM 1333 O O . PRO A 1 161 ? 10.711 15.794 -46.091 1.00 41.19 161 PRO A O 1
ATOM 1336 N N . ILE A 1 162 ? 12.043 16.849 -47.557 1.00 44.19 162 ILE A N 1
ATOM 1337 C CA . ILE A 1 162 ? 12.872 17.501 -46.559 1.00 44.19 162 ILE A CA 1
ATOM 1338 C C . ILE A 1 162 ? 11.971 18.614 -46.028 1.00 44.19 162 ILE A C 1
ATOM 1340 O O . ILE A 1 162 ? 11.939 19.722 -46.552 1.00 44.19 162 ILE A O 1
ATOM 1344 N N . LYS A 1 163 ? 11.177 18.306 -44.997 1.00 44.56 163 LYS A N 1
ATOM 1345 C CA . LYS A 1 163 ? 10.752 19.321 -44.043 1.00 44.56 163 LYS A CA 1
ATOM 1346 C C . LYS A 1 163 ? 12.041 19.778 -43.376 1.00 44.56 163 LYS A C 1
ATOM 1348 O O . LYS A 1 163 ? 12.417 19.272 -42.324 1.00 44.56 163 LYS A O 1
ATOM 1353 N N . SER A 1 164 ? 12.756 20.680 -44.038 1.00 45.41 164 SER A N 1
ATOM 1354 C CA . SER A 1 164 ? 13.799 21.481 -43.429 1.00 45.41 164 SER A CA 1
ATOM 1355 C C . SER A 1 164 ? 13.094 22.356 -42.404 1.00 45.41 164 SER A C 1
ATOM 1357 O O . SER A 1 164 ? 12.730 23.492 -42.677 1.00 45.41 164 SER A O 1
ATOM 1359 N N . GLN A 1 165 ? 12.854 21.796 -41.221 1.00 45.19 165 GLN A N 1
ATOM 1360 C CA . GLN A 1 165 ? 12.712 22.564 -39.995 1.00 45.19 165 GLN A CA 1
ATOM 1361 C C . GLN A 1 165 ? 14.108 23.071 -39.628 1.00 45.19 165 GLN A C 1
ATOM 1363 O O . GLN A 1 165 ? 14.709 22.648 -38.648 1.00 45.19 165 GLN A O 1
ATOM 1368 N N . ILE A 1 166 ? 14.652 23.942 -40.470 1.00 44.66 166 ILE A N 1
ATOM 1369 C CA . ILE A 1 166 ? 15.521 24.988 -39.965 1.00 44.66 166 ILE A CA 1
ATOM 1370 C C . ILE A 1 166 ? 14.511 26.075 -39.598 1.00 44.66 166 ILE A C 1
ATOM 1372 O O . ILE A 1 166 ? 13.825 26.559 -40.500 1.00 44.66 166 ILE A O 1
ATOM 1376 N N . PRO A 1 167 ? 14.286 26.367 -38.307 1.00 41.78 167 PRO A N 1
ATOM 1377 C CA . PRO A 1 167 ? 13.436 27.486 -37.944 1.00 41.78 167 PRO A CA 1
ATOM 1378 C C . PRO A 1 167 ? 14.078 28.738 -38.537 1.00 41.78 167 PRO A C 1
ATOM 1380 O O . PRO A 1 167 ? 15.274 28.955 -38.331 1.00 41.78 167 PRO A O 1
ATOM 1383 N N . ASP A 1 168 ? 13.307 29.533 -39.278 1.00 46.38 168 ASP A N 1
ATOM 1384 C CA . ASP A 1 168 ? 13.730 30.888 -39.620 1.00 46.38 168 ASP A CA 1
ATOM 1385 C C . ASP A 1 168 ? 14.114 31.596 -38.309 1.00 46.38 168 ASP A C 1
ATOM 1387 O O . ASP A 1 168 ? 13.301 31.603 -37.376 1.00 46.38 168 ASP A O 1
ATOM 1391 N N . PRO A 1 169 ? 15.324 32.172 -38.194 1.00 50.53 169 PRO A N 1
ATOM 1392 C CA . PRO A 1 169 ? 15.755 32.847 -36.971 1.00 50.53 169 PRO A CA 1
ATOM 1393 C C . PRO A 1 169 ? 14.877 34.060 -36.616 1.00 50.53 169 PRO A C 1
ATOM 1395 O O . PRO A 1 169 ? 14.901 34.500 -35.471 1.00 50.53 169 PRO A O 1
ATOM 1398 N N . ASP A 1 170 ? 14.047 34.528 -37.555 1.00 48.78 170 ASP A N 1
ATOM 1399 C CA . ASP A 1 170 ? 13.125 35.655 -37.388 1.00 48.78 170 ASP A CA 1
ATOM 1400 C C . ASP A 1 170 ? 11.640 35.239 -37.298 1.00 48.78 170 ASP A C 1
ATOM 1402 O O . ASP A 1 170 ? 10.740 36.075 -37.419 1.00 48.78 170 ASP A O 1
ATOM 1406 N N . TYR A 1 171 ? 11.334 33.953 -37.075 1.00 49.12 171 TYR A N 1
ATOM 1407 C CA . TYR A 1 171 ? 9.945 33.506 -36.933 1.00 49.12 171 TYR A CA 1
ATOM 1408 C C . TYR A 1 171 ? 9.330 33.958 -35.597 1.00 49.12 171 TYR A C 1
ATOM 1410 O O . TYR A 1 171 ? 9.543 33.352 -34.545 1.00 49.12 171 TYR A O 1
ATOM 1418 N N . ILE A 1 172 ? 8.499 35.001 -35.651 1.00 51.12 172 ILE A N 1
ATOM 1419 C CA . ILE A 1 172 ? 7.625 35.427 -34.551 1.00 51.12 172 ILE A CA 1
ATOM 1420 C C . ILE A 1 172 ? 6.233 34.812 -34.785 1.00 51.12 172 ILE A C 1
ATOM 1422 O O . ILE A 1 172 ? 5.579 35.161 -35.772 1.00 51.12 172 ILE A O 1
ATOM 1426 N N . PRO A 1 173 ? 5.730 33.923 -33.907 1.00 45.22 173 PRO A N 1
ATOM 1427 C CA . PRO A 1 173 ? 4.418 33.316 -34.100 1.00 45.22 173 PRO A CA 1
ATOM 1428 C C . PRO A 1 173 ? 3.308 34.370 -33.968 1.00 45.22 173 PRO A C 1
ATOM 1430 O O . PRO A 1 173 ? 3.175 35.031 -32.936 1.00 45.22 173 PRO A O 1
ATOM 1433 N N . SER A 1 174 ? 2.478 34.510 -35.004 1.00 53.19 174 SER A N 1
ATOM 1434 C CA . SER A 1 174 ? 1.237 35.289 -34.941 1.00 53.19 174 SER A CA 1
ATOM 1435 C C . SER A 1 174 ? 0.224 34.585 -34.032 1.00 53.19 174 SER A C 1
ATOM 1437 O O . SER A 1 174 ? 0.005 33.381 -34.161 1.00 53.19 174 SER A O 1
ATOM 1439 N N . LYS A 1 175 ? -0.420 35.339 -33.129 1.00 51.34 175 LYS A N 1
ATOM 1440 C CA . LYS A 1 175 ? -1.290 34.845 -32.036 1.00 51.34 175 LYS A CA 1
ATOM 1441 C C . LYS A 1 175 ? -2.497 33.984 -32.456 1.00 51.34 175 LYS A C 1
ATOM 1443 O O . LYS A 1 175 ? -3.169 33.462 -31.576 1.00 51.34 175 LYS A O 1
ATOM 1448 N N . ASN A 1 176 ? -2.771 33.818 -33.751 1.00 51.34 176 ASN A N 1
ATOM 1449 C CA . ASN A 1 176 ? -4.002 33.193 -34.247 1.00 51.34 176 ASN A CA 1
ATOM 1450 C C . ASN A 1 176 ? -3.794 31.959 -35.149 1.00 51.34 176 ASN A C 1
ATOM 1452 O O . ASN A 1 176 ? -4.721 31.578 -35.860 1.00 51.34 176 ASN A O 1
ATOM 1456 N N . GLN A 1 177 ? -2.622 31.315 -35.149 1.00 50.22 177 GLN A N 1
ATOM 1457 C CA . GLN A 1 177 ? -2.479 30.001 -35.794 1.00 50.22 177 GLN A CA 1
ATOM 1458 C C . GLN A 1 177 ? -2.738 28.861 -34.795 1.00 50.22 177 GLN A C 1
ATOM 1460 O O . GLN A 1 177 ? -2.157 28.880 -33.709 1.00 50.22 177 GLN A O 1
ATOM 1465 N N . PRO A 1 178 ? -3.572 27.859 -35.140 1.00 48.38 178 PRO A N 1
ATOM 1466 C CA . PRO A 1 178 ? -3.737 26.680 -34.304 1.00 48.38 178 PRO A CA 1
ATOM 1467 C C . PRO A 1 178 ? -2.417 25.902 -34.267 1.00 48.38 178 PRO A C 1
ATOM 1469 O O . PRO A 1 178 ? -1.819 25.605 -35.304 1.00 48.38 178 PRO A O 1
ATOM 1472 N N . LEU A 1 179 ? -1.949 25.617 -33.053 1.00 49.56 179 LEU A N 1
ATOM 1473 C CA . LEU A 1 179 ? -0.741 24.837 -32.811 1.00 49.56 179 LEU A CA 1
ATOM 1474 C C . LEU A 1 179 ? -0.910 23.422 -33.396 1.00 49.56 179 LEU A C 1
ATOM 1476 O O . LEU A 1 179 ? -1.985 22.837 -33.274 1.00 49.56 179 LEU A O 1
ATOM 1480 N N . PRO A 1 180 ? 0.128 22.844 -34.025 1.00 48.94 180 PRO A N 1
ATOM 1481 C CA . PRO A 1 180 ? 0.070 21.464 -34.493 1.00 48.94 180 PRO A CA 1
ATOM 1482 C C . PRO A 1 180 ? -0.156 20.506 -33.309 1.00 48.94 180 PRO A C 1
ATOM 1484 O O . PRO A 1 180 ? 0.502 20.644 -32.277 1.00 48.94 180 PRO A O 1
ATOM 1487 N N . GLU A 1 181 ? -1.036 19.512 -33.491 1.00 54.28 181 GLU A N 1
ATOM 1488 C CA . GLU A 1 181 ? -1.551 18.547 -32.486 1.00 54.28 181 GLU A CA 1
ATOM 1489 C C . GLU A 1 181 ? -0.483 17.894 -31.582 1.00 54.28 181 GLU A C 1
ATOM 1491 O O . GLU A 1 181 ? -0.765 17.450 -30.470 1.00 54.28 181 GLU A O 1
ATOM 1496 N N . ASN A 1 182 ? 0.779 17.875 -32.012 1.00 52.69 182 ASN A N 1
ATOM 1497 C CA . ASN A 1 182 ? 1.887 17.327 -31.232 1.00 52.69 182 ASN A CA 1
ATOM 1498 C C . ASN A 1 182 ? 2.354 18.231 -30.072 1.00 52.69 182 ASN A C 1
ATOM 1500 O O . ASN A 1 182 ? 3.049 17.740 -29.181 1.00 52.69 182 ASN A O 1
ATOM 1504 N N . ILE A 1 183 ? 1.986 19.519 -30.044 1.00 51.91 183 ILE A N 1
ATOM 1505 C CA . ILE A 1 183 ? 2.346 20.442 -28.949 1.00 51.91 183 ILE A CA 1
ATOM 1506 C C . ILE A 1 183 ? 1.298 20.422 -27.823 1.00 51.91 183 ILE A C 1
ATOM 1508 O O . ILE A 1 183 ? 1.676 20.517 -26.656 1.00 51.91 183 ILE A O 1
ATOM 1512 N N . GLU A 1 184 ? 0.018 20.171 -28.121 1.00 51.34 184 GLU A N 1
ATOM 1513 C CA . GLU A 1 184 ? -1.018 19.988 -27.085 1.00 51.34 184 GLU A CA 1
ATOM 1514 C C . GLU A 1 184 ? -0.709 18.797 -26.167 1.00 51.34 184 GLU A C 1
ATOM 1516 O O . GLU A 1 184 ? -0.948 18.845 -24.957 1.00 51.34 184 GLU A O 1
ATOM 1521 N N . LEU A 1 185 ? -0.102 17.736 -26.712 1.00 52.59 185 LEU A N 1
ATOM 1522 C CA . LEU A 1 185 ? 0.393 16.615 -25.914 1.00 52.59 185 LEU A CA 1
ATOM 1523 C C . LEU A 1 185 ? 1.498 17.061 -24.947 1.00 52.59 185 LEU A C 1
ATOM 1525 O O . LEU A 1 185 ? 1.470 16.677 -23.781 1.00 52.59 185 LEU A O 1
ATOM 1529 N N . LEU A 1 186 ? 2.429 17.911 -25.385 1.00 49.41 186 LEU A N 1
ATOM 1530 C CA . LEU A 1 186 ? 3.520 18.411 -24.543 1.00 49.41 186 LEU A CA 1
ATOM 1531 C C . LEU A 1 186 ? 3.030 19.369 -23.445 1.00 49.41 186 LEU A C 1
ATOM 1533 O O . LEU A 1 186 ? 3.507 19.274 -22.313 1.00 49.41 186 LEU A O 1
ATOM 1537 N N . GLU A 1 187 ? 2.038 20.223 -23.711 1.00 52.06 187 GLU A N 1
ATOM 1538 C CA . GLU A 1 187 ? 1.433 21.076 -22.673 1.00 52.06 187 GLU A CA 1
ATOM 1539 C C . GLU A 1 187 ? 0.607 20.275 -21.657 1.00 52.06 187 GLU A C 1
ATOM 1541 O O . GLU A 1 187 ? 0.693 20.528 -20.450 1.00 52.06 187 GLU A O 1
ATOM 1546 N N . LYS A 1 188 ? -0.098 19.227 -22.105 1.00 52.16 188 LYS A N 1
ATOM 1547 C CA . LYS A 1 188 ? -0.834 18.308 -21.221 1.00 52.16 188 LYS A CA 1
ATOM 1548 C C . LYS A 1 188 ? 0.082 17.568 -20.240 1.00 52.16 188 LYS A C 1
ATOM 1550 O O . LYS A 1 188 ? -0.345 17.257 -19.126 1.00 52.16 188 LYS A O 1
ATOM 1555 N N . TYR A 1 189 ? 1.333 17.303 -20.622 1.00 49.31 189 TYR A N 1
ATOM 1556 C CA . TYR A 1 189 ? 2.335 16.701 -19.734 1.00 49.31 189 TYR A CA 1
ATOM 1557 C C . TYR A 1 189 ? 3.121 17.728 -18.907 1.00 49.31 189 TYR A C 1
ATOM 1559 O O . TYR A 1 189 ? 3.567 17.391 -17.811 1.00 49.31 189 TYR A O 1
ATOM 1567 N N . ARG A 1 190 ? 3.235 18.987 -19.354 1.00 47.09 190 ARG A N 1
ATOM 1568 C CA . ARG A 1 190 ? 3.905 20.056 -18.592 1.00 47.09 190 ARG A CA 1
ATOM 1569 C C . ARG A 1 190 ? 3.093 20.515 -17.375 1.00 47.09 190 ARG A C 1
ATOM 1571 O O . ARG A 1 190 ? 3.673 20.798 -16.333 1.00 47.09 190 ARG A O 1
ATOM 1578 N N . MET A 1 191 ? 1.761 20.493 -17.463 1.00 46.75 191 MET A N 1
ATOM 1579 C CA . MET A 1 191 ? 0.858 20.855 -16.355 1.00 46.75 191 MET A CA 1
ATOM 1580 C C . MET A 1 191 ? 0.786 19.808 -15.226 1.00 46.75 191 MET A C 1
ATOM 1582 O O . MET A 1 191 ? 0.172 20.067 -14.197 1.00 46.75 191 MET A O 1
ATOM 1586 N N . LYS A 1 192 ? 1.400 18.625 -15.389 1.00 48.97 192 LYS A N 1
ATOM 1587 C CA . LYS A 1 192 ? 1.426 17.572 -14.353 1.00 48.97 192 LYS A CA 1
ATOM 1588 C C . LYS A 1 192 ? 2.698 17.550 -13.498 1.00 48.97 192 LYS A C 1
ATOM 1590 O O . LYS A 1 192 ? 2.749 16.782 -12.544 1.00 48.97 192 LYS A O 1
ATOM 1595 N N . PHE A 1 193 ? 3.703 18.364 -13.827 1.00 47.28 193 PHE A N 1
ATOM 1596 C CA . PHE A 1 193 ? 5.015 18.341 -13.166 1.00 47.28 193 PHE A CA 1
ATOM 1597 C C . PHE A 1 193 ? 5.586 19.737 -12.875 1.00 47.28 193 PHE A C 1
ATOM 1599 O O . PHE A 1 193 ? 6.803 19.914 -12.855 1.00 47.28 193 PHE A O 1
ATOM 1606 N N . ALA A 1 194 ? 4.731 20.731 -12.636 1.00 40.31 194 ALA A N 1
ATOM 1607 C CA . ALA A 1 194 ? 5.167 21.948 -11.954 1.00 40.31 194 ALA A CA 1
ATOM 1608 C C . ALA A 1 194 ? 4.926 21.780 -10.436 1.00 40.31 194 ALA A C 1
ATOM 1610 O O . ALA A 1 194 ? 3.866 21.261 -10.078 1.00 40.31 194 ALA A O 1
ATOM 1611 N N . PRO A 1 195 ? 5.901 22.127 -9.572 1.00 50.16 195 PRO A N 1
ATOM 1612 C CA . PRO A 1 195 ? 5.763 22.070 -8.114 1.00 50.16 195 PRO A CA 1
ATOM 1613 C C . PRO A 1 195 ? 4.700 23.032 -7.571 1.00 50.16 195 PRO A C 1
ATOM 1615 O O . PRO A 1 195 ? 4.448 24.072 -8.223 1.00 50.16 195 PRO A O 1
#